Prote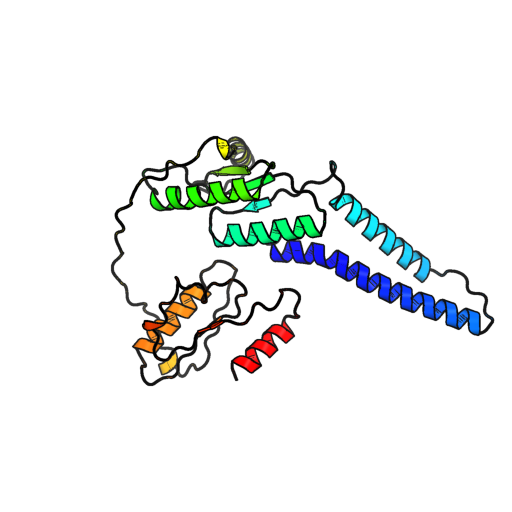in AF-A0A6M0A082-F1 (afdb_monomer_lite)

Radius of gyration: 26.23 Å; chains: 1; bounding box: 63×56×72 Å

Sequence (280 aa):
MAPSGHTLNLFRLMDFLDTLLNSLELFQQKYRYIKESFAVKYTPDEADETLQNLKDELAAGRHLLQESPNTACLVMALPEPMSFQETRRFLDSLENLKIPYGAIFVNQIVIDKDSRGDRYLEQGKLITQFMELAGEKPVYLIPQQKSEPLGITALENLIDQIYPAETQLPSTSETLDIKWPEKFLPSFTDFIEEGRRLLIIGGKGGVGKTTIAAGIGWEMAQRHPDSQIRTVSIDPAHSLGSNSVVPRDKFPGAEVVCMPMLPRSIEPMEQIKGAANYLF

Secondary structure (DSSP, 8-state):
---HHHHHHHHHHHHHHHHHHHHHHHHHHHHHHHHHHTT------HHHHHHHHHHHHHHHHHHHHH-TTT--EEEEE-SSHHHHHHHHHHHHHHHHTTPPEEEEEEEEE---TTT-HHHHHHHHHHHHHHHHHHTTS-EEEEEPPSS---SHHHHHHHHHT-EEGGG-PPP--------PPP-PPP----TTTTT---------TTSSHHHHHHHHHHHHHHH-TTS---EEE--SSSTTTSTTT--GGG-SS--EEEPP---TTS-HHHHHHHHHHHH-

Foldseek 3Di:
DDPLVVVLVVLVVLVVVVVVLVVLVVVVVVVCVVCVVVVNNDDDDPSNVVSVVSVVVSVVVLCCQQDPPNAAAEAEFELDPVRLVSSLVSVVSCVVSNGHHAEYEYEAQAPDCPPCVPSNLSSLVSLVVRCVSCPPHWYKYFHRDPDPQDDDVSVVVRVVRIDTSVVDRDDNDDDDDDDDDDDDDDPDDLCVVVVHPDDDQDDDPPPCSLLVLVVSLLVNCVVCVPDQGEREDLDLPCSPVPCPRDPVVSDPRYDYDYDHNDDPPPDPVVSVVSVVVVVD

Structure (mmCIF, N/CA/C/O backbone):
data_AF-A0A6M0A082-F1
#
_entry.id   AF-A0A6M0A082-F1
#
loop_
_atom_site.group_PDB
_atom_site.id
_atom_site.type_symbol
_atom_site.label_atom_id
_atom_site.label_alt_id
_atom_site.label_comp_id
_atom_site.label_asym_id
_atom_site.label_entity_id
_atom_site.label_seq_id
_atom_site.pdbx_PDB_ins_code
_atom_site.Cartn_x
_atom_site.Cartn_y
_atom_site.Cartn_z
_atom_site.occupancy
_atom_site.B_iso_or_equiv
_atom_site.auth_seq_id
_atom_site.auth_comp_id
_atom_site.auth_asym_id
_atom_site.auth_atom_id
_atom_site.pdbx_PDB_model_num
ATOM 1 N N . MET A 1 1 ? 7.214 -2.481 8.680 1.00 44.91 1 MET A N 1
ATOM 2 C CA . MET A 1 1 ? 5.818 -2.287 8.233 1.00 44.91 1 MET A CA 1
ATOM 3 C C . MET A 1 1 ? 5.497 -3.307 7.160 1.00 44.91 1 MET A C 1
ATOM 5 O O . MET A 1 1 ? 6.348 -3.578 6.321 1.00 44.91 1 MET A O 1
ATOM 9 N N . ALA A 1 2 ? 4.321 -3.922 7.244 1.00 40.53 2 ALA A N 1
ATOM 10 C CA . ALA A 1 2 ? 3.876 -4.914 6.278 1.00 40.53 2 ALA A CA 1
ATOM 11 C C . ALA A 1 2 ? 3.430 -4.224 4.966 1.00 40.53 2 ALA A C 1
ATOM 13 O O . ALA A 1 2 ? 3.140 -3.025 4.989 1.00 40.53 2 ALA A O 1
ATOM 14 N N . PRO A 1 3 ? 3.379 -4.936 3.822 1.00 51.78 3 PRO A N 1
ATOM 15 C CA . PRO A 1 3 ? 2.865 -4.380 2.567 1.00 51.78 3 PRO A CA 1
ATOM 16 C C . PRO A 1 3 ? 1.485 -3.739 2.772 1.00 51.78 3 PRO A C 1
ATOM 18 O O . PRO A 1 3 ? 0.742 -4.185 3.648 1.00 51.78 3 PRO A O 1
ATOM 21 N N . SER A 1 4 ? 1.121 -2.750 1.950 1.00 58.31 4 SER A N 1
ATOM 22 C CA . SER A 1 4 ? -0.180 -2.046 1.971 1.00 58.31 4 SER A CA 1
ATOM 23 C C . SER A 1 4 ? -1.366 -2.967 2.293 1.00 58.31 4 SER A C 1
ATOM 25 O O . SER A 1 4 ? -2.154 -2.668 3.182 1.00 58.31 4 SER A O 1
ATOM 27 N N . GLY A 1 5 ? -1.448 -4.142 1.658 1.00 51.56 5 GLY A N 1
ATOM 28 C CA . GLY A 1 5 ? -2.504 -5.129 1.905 1.00 51.56 5 GLY A CA 1
ATOM 29 C C . GLY A 1 5 ? -2.530 -5.721 3.323 1.00 51.56 5 GLY A C 1
ATOM 30 O O . GLY A 1 5 ? -3.608 -5.920 3.871 1.00 51.56 5 GLY A O 1
ATOM 31 N N . HIS A 1 6 ? -1.377 -5.971 3.948 1.00 52.91 6 HIS A N 1
ATOM 32 C CA . HIS A 1 6 ? -1.321 -6.451 5.337 1.00 52.91 6 HIS A CA 1
ATOM 33 C C . HIS A 1 6 ? -1.600 -5.331 6.345 1.00 52.91 6 HIS A C 1
ATOM 35 O O . HIS A 1 6 ? -2.257 -5.575 7.351 1.00 52.91 6 HIS A O 1
ATOM 41 N N . THR A 1 7 ? -1.147 -4.106 6.073 1.00 56.28 7 THR A N 1
ATOM 42 C CA . THR A 1 7 ? -1.441 -2.944 6.929 1.00 56.28 7 THR A CA 1
ATOM 43 C C . THR A 1 7 ? -2.929 -2.578 6.869 1.00 56.28 7 THR A C 1
ATOM 45 O O . THR A 1 7 ? -3.537 -2.291 7.892 1.00 56.28 7 THR A O 1
ATOM 48 N N . LEU A 1 8 ? -3.567 -2.697 5.700 1.00 56.69 8 LEU A N 1
ATOM 49 C CA . LEU A 1 8 ? -5.021 -2.559 5.570 1.00 56.69 8 LEU A CA 1
ATOM 50 C C . LEU A 1 8 ? -5.790 -3.688 6.255 1.00 56.69 8 LEU A C 1
ATOM 52 O O . LEU A 1 8 ? -6.838 -3.431 6.838 1.00 56.69 8 LEU A O 1
ATOM 56 N N . ASN A 1 9 ? -5.280 -4.921 6.227 1.00 57.75 9 ASN A N 1
ATOM 57 C CA . ASN A 1 9 ? -5.870 -6.010 7.006 1.00 57.75 9 ASN A CA 1
ATOM 58 C C . ASN A 1 9 ? -5.773 -5.751 8.513 1.00 57.75 9 ASN A C 1
ATOM 60 O O . ASN A 1 9 ? -6.710 -6.081 9.229 1.00 57.75 9 ASN A O 1
ATOM 64 N N . LEU A 1 10 ? -4.693 -5.122 8.987 1.00 60.62 10 LEU A N 1
ATOM 65 C CA . LEU A 1 10 ? -4.576 -4.705 10.385 1.00 60.62 10 LEU A CA 1
ATOM 66 C C . LEU A 1 10 ? -5.634 -3.656 10.753 1.00 60.62 10 LEU A C 1
ATOM 68 O O . LEU A 1 10 ? -6.201 -3.722 11.834 1.00 60.62 10 LEU A O 1
ATOM 72 N N . PHE A 1 11 ? -5.954 -2.722 9.857 1.00 65.25 11 PHE A N 1
ATOM 73 C CA . PHE A 1 11 ? -7.028 -1.764 10.129 1.00 65.25 11 PHE A CA 1
ATOM 74 C C . PHE A 1 11 ? -8.422 -2.394 10.034 1.00 65.25 11 PHE A C 1
ATOM 76 O O . PHE A 1 11 ? -9.262 -2.139 10.890 1.00 65.25 11 PHE A O 1
ATOM 83 N N . ARG A 1 12 ? -8.650 -3.294 9.071 1.00 65.38 12 ARG A N 1
ATOM 84 C CA . ARG A 1 12 ? -9.889 -4.090 8.982 1.00 65.38 12 ARG A CA 1
ATOM 85 C C . ARG A 1 12 ? -10.076 -5.041 10.162 1.00 65.38 12 ARG A C 1
ATOM 87 O O . ARG A 1 12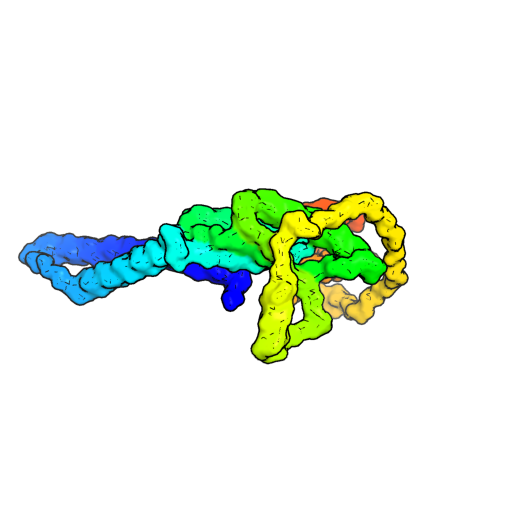 ? -11.205 -5.421 10.457 1.00 65.38 12 ARG A O 1
ATOM 94 N N . LEU A 1 13 ? -8.991 -5.425 10.837 1.00 66.44 13 LEU A N 1
ATOM 95 C CA . LEU A 1 13 ? -9.062 -6.197 12.071 1.00 66.44 13 LEU A CA 1
ATOM 96 C C . LEU A 1 13 ? -9.834 -5.427 13.143 1.00 66.44 13 LEU A C 1
ATOM 98 O O . LEU A 1 13 ? -10.591 -6.054 13.867 1.00 66.44 13 LEU A O 1
ATOM 102 N N . MET A 1 14 ? -9.713 -4.097 13.217 1.00 70.56 14 MET A N 1
ATOM 103 C CA . MET A 1 14 ? -10.496 -3.315 14.180 1.00 70.56 14 MET A CA 1
ATOM 104 C C . MET A 1 14 ? -11.998 -3.412 13.898 1.00 70.56 14 MET A C 1
ATOM 106 O O . MET A 1 14 ? -12.759 -3.692 14.816 1.00 70.56 14 MET A O 1
ATOM 110 N N . ASP A 1 15 ? -12.425 -3.305 12.636 1.00 72.94 15 ASP A N 1
ATOM 111 C CA . ASP A 1 15 ? -13.844 -3.460 12.276 1.00 72.94 15 ASP A CA 1
ATOM 112 C C . ASP A 1 15 ? -14.353 -4.899 12.523 1.00 72.94 15 ASP A C 1
ATOM 114 O O . ASP A 1 15 ? -15.500 -5.126 12.927 1.00 72.94 15 ASP A O 1
ATOM 118 N N . PHE A 1 16 ? -13.495 -5.901 12.307 1.00 74.00 16 PHE A N 1
ATOM 119 C CA . PHE A 1 16 ? -13.801 -7.291 12.650 1.00 74.00 16 PHE A CA 1
ATOM 120 C C . PHE A 1 16 ? -13.946 -7.487 14.164 1.00 74.00 16 PHE A C 1
ATOM 122 O O . PHE A 1 16 ? -14.891 -8.143 14.606 1.00 74.00 16 PHE A O 1
ATOM 129 N N . LEU A 1 17 ? -13.044 -6.902 14.957 1.00 75.19 17 LEU A N 1
ATOM 130 C CA . LEU A 1 17 ? -13.100 -6.953 16.414 1.00 75.19 17 LEU A CA 1
ATOM 131 C C . LEU A 1 17 ? -14.344 -6.229 16.945 1.00 75.19 17 LEU A C 1
ATOM 133 O O . LEU A 1 17 ? -15.015 -6.785 17.808 1.00 75.19 17 LEU A O 1
ATOM 137 N N . ASP A 1 18 ? -14.730 -5.087 16.367 1.00 80.75 18 ASP A N 1
ATOM 138 C CA . ASP A 1 18 ? -15.999 -4.410 16.675 1.00 80.75 18 ASP A CA 1
ATOM 139 C C . ASP A 1 18 ? -17.197 -5.342 16.430 1.00 80.75 18 ASP A C 1
ATOM 141 O O . ASP A 1 18 ? -18.097 -5.472 17.265 1.00 80.75 18 ASP A O 1
ATOM 145 N N . THR A 1 19 ? -17.204 -6.045 15.295 1.00 83.62 19 THR A N 1
ATOM 146 C CA . THR A 1 19 ? -18.276 -6.992 14.951 1.00 83.62 19 THR A CA 1
ATOM 147 C C . THR A 1 19 ? -18.330 -8.165 15.934 1.00 83.62 19 THR A C 1
ATOM 149 O O . THR A 1 19 ? -19.409 -8.531 16.409 1.00 83.62 19 THR A O 1
ATOM 152 N N . LEU A 1 20 ? -17.173 -8.740 16.279 1.00 79.81 20 LEU A N 1
ATOM 153 C CA . LEU A 1 20 ? -17.078 -9.815 17.265 1.00 79.81 20 LEU A CA 1
ATOM 154 C C . LEU A 1 20 ? -17.531 -9.362 18.655 1.00 79.81 20 LEU A C 1
ATOM 156 O O . LEU A 1 20 ? -18.327 -10.062 19.280 1.00 79.81 20 LEU A O 1
ATOM 160 N N . LEU A 1 21 ? -17.081 -8.198 19.128 1.00 85.25 21 LEU A N 1
ATOM 161 C CA . LEU A 1 21 ? -17.470 -7.667 20.435 1.00 85.25 21 LEU A CA 1
ATOM 162 C C . LEU A 1 21 ? -18.966 -7.374 20.504 1.00 85.25 21 LEU A C 1
ATOM 164 O O . LEU A 1 21 ? -19.594 -7.668 21.517 1.00 85.25 21 LEU A O 1
ATOM 168 N N . ASN A 1 22 ? -19.569 -6.868 19.427 1.00 86.19 22 ASN A N 1
ATOM 169 C CA . ASN A 1 22 ? -21.019 -6.690 19.355 1.00 86.19 22 ASN A CA 1
ATOM 170 C C . ASN A 1 22 ? -21.768 -8.028 19.421 1.00 86.19 22 ASN A C 1
ATOM 172 O O . ASN A 1 22 ? -22.810 -8.123 20.073 1.00 86.19 22 ASN A O 1
ATOM 176 N N . SER A 1 23 ? -21.232 -9.082 18.799 1.00 88.94 23 SER A N 1
ATOM 177 C CA . SER A 1 23 ? -21.802 -10.425 18.925 1.00 88.94 23 SER A CA 1
ATOM 178 C C . SER A 1 23 ? -21.680 -10.969 20.350 1.00 88.94 23 SER A C 1
ATOM 180 O O . SER A 1 23 ? -22.643 -11.545 20.854 1.00 88.94 23 SER A O 1
ATOM 182 N N . LEU A 1 24 ? -20.523 -10.809 21.002 1.00 87.12 24 LEU A N 1
ATOM 183 C CA . LEU A 1 24 ? -20.308 -11.250 22.385 1.00 87.12 24 LEU A CA 1
ATOM 184 C C . LEU A 1 24 ? -21.198 -10.479 23.366 1.00 87.12 24 LEU A C 1
ATOM 186 O O . LEU A 1 24 ? -21.817 -11.091 24.232 1.00 87.12 24 LEU A O 1
ATOM 190 N N . GLU A 1 25 ? -21.355 -9.169 23.170 1.00 88.81 25 GLU A N 1
ATOM 191 C CA . GLU A 1 25 ? -22.299 -8.342 23.925 1.00 88.81 25 GLU A CA 1
ATOM 192 C C . GLU A 1 25 ? -23.732 -8.861 23.768 1.00 88.81 25 GLU A C 1
ATOM 194 O O . GLU A 1 25 ? -24.448 -8.995 24.756 1.00 88.81 25 GLU A O 1
ATOM 199 N N . LEU A 1 26 ? -24.159 -9.209 22.549 1.00 89.75 26 LEU A N 1
ATOM 200 C CA . LEU A 1 26 ? -25.495 -9.760 22.313 1.00 89.75 26 LEU A CA 1
ATOM 201 C C . LEU A 1 26 ? -25.697 -11.106 23.027 1.00 89.75 26 LEU A C 1
ATOM 203 O O . LEU A 1 26 ? -26.777 -11.365 23.566 1.00 89.75 26 LEU A O 1
ATOM 207 N N . PHE A 1 27 ? -24.682 -11.975 23.038 1.00 89.81 27 PHE A N 1
ATOM 208 C CA . PHE A 1 27 ? -24.732 -13.220 23.808 1.00 89.81 27 PHE A CA 1
ATOM 209 C C . PHE A 1 27 ? -24.854 -12.946 25.305 1.00 89.81 27 PHE A C 1
ATOM 211 O O . PHE A 1 27 ? -25.710 -13.544 25.963 1.00 89.81 27 PHE A O 1
ATOM 218 N N . GLN A 1 28 ? -24.072 -11.999 25.818 1.00 87.81 28 GLN A N 1
ATOM 219 C CA . GLN A 1 28 ? -24.110 -11.625 27.222 1.00 87.81 28 GLN A CA 1
ATOM 220 C C . GLN A 1 28 ? -25.460 -10.997 27.597 1.00 87.81 28 GLN A C 1
ATOM 222 O O . GLN A 1 28 ? -26.068 -11.396 28.584 1.00 87.81 28 GLN A O 1
ATOM 227 N N . GLN A 1 29 ? -26.030 -10.130 26.757 1.00 88.38 29 GLN A N 1
ATOM 228 C CA . GLN A 1 29 ? -27.381 -9.583 26.938 1.00 88.38 29 GLN A CA 1
ATOM 229 C C . GLN A 1 29 ? -28.463 -10.672 26.996 1.00 88.38 29 GLN A C 1
ATOM 231 O O . GLN A 1 29 ? -29.351 -10.616 27.849 1.00 88.38 29 GLN A O 1
ATOM 236 N N . LYS A 1 30 ? -28.393 -11.695 26.133 1.00 90.00 30 LYS A N 1
ATOM 237 C CA . LYS A 1 30 ? -29.322 -12.839 26.191 1.00 90.00 30 LYS A CA 1
ATOM 238 C C . LYS A 1 30 ? -29.179 -13.617 27.496 1.00 90.00 30 LYS A C 1
ATOM 240 O O . LYS A 1 30 ? -30.184 -14.022 28.074 1.00 90.00 30 LYS A O 1
ATOM 245 N N . TYR A 1 31 ? -27.952 -13.809 27.971 1.00 87.19 31 TYR A N 1
ATOM 246 C CA . TYR A 1 31 ? -27.694 -14.464 29.248 1.00 87.19 31 TYR A CA 1
ATOM 247 C C . TYR A 1 31 ? -28.255 -13.666 30.436 1.00 87.19 31 TYR A C 1
ATOM 249 O O . TYR A 1 31 ? -28.929 -14.251 31.289 1.00 87.19 31 TYR A O 1
ATOM 257 N N . ARG A 1 32 ? -28.074 -12.335 30.438 1.00 87.19 32 ARG A N 1
ATOM 258 C CA . ARG A 1 32 ? -28.696 -11.411 31.407 1.00 87.19 32 ARG A CA 1
ATOM 259 C C . ARG A 1 32 ? -30.216 -11.610 31.448 1.00 87.19 32 ARG A C 1
ATOM 261 O O . ARG A 1 32 ? -30.770 -11.912 32.503 1.00 87.19 32 ARG A O 1
ATOM 268 N N . TYR A 1 33 ? -30.867 -11.559 30.283 1.00 87.31 33 TYR A N 1
ATOM 269 C CA . TYR A 1 33 ? -32.318 -11.731 30.151 1.00 87.31 33 TYR A CA 1
ATOM 270 C C . TYR A 1 33 ? -32.821 -13.097 30.644 1.00 87.31 33 TYR A C 1
ATOM 272 O O . TYR A 1 33 ? -33.853 -13.178 31.313 1.00 87.31 33 TYR A O 1
ATOM 280 N N . ILE A 1 34 ? -32.097 -14.182 30.338 1.00 88.25 34 ILE A N 1
ATOM 281 C CA . ILE A 1 34 ? -32.438 -15.528 30.819 1.00 88.25 34 ILE A CA 1
ATOM 282 C C . ILE A 1 34 ? -32.409 -15.554 32.349 1.00 88.25 34 ILE A C 1
ATOM 284 O O . ILE A 1 34 ? -33.385 -15.982 32.962 1.00 88.25 34 ILE A O 1
ATOM 288 N N . LYS A 1 35 ? -31.337 -15.059 32.980 1.00 85.81 35 LYS A N 1
ATOM 289 C CA . LYS A 1 35 ? -31.236 -15.034 34.447 1.00 85.81 35 LYS A CA 1
ATOM 290 C C . LYS A 1 35 ? -32.374 -14.247 35.098 1.00 85.81 35 LYS A C 1
ATOM 292 O O . LYS A 1 35 ? -33.002 -14.755 36.026 1.00 85.81 35 LYS A O 1
ATOM 297 N N . GLU A 1 36 ? -32.687 -13.069 34.566 1.00 84.94 36 GLU A N 1
ATOM 298 C CA . GLU A 1 36 ? -33.781 -12.233 35.071 1.00 84.94 36 GLU A CA 1
ATOM 299 C C . GLU A 1 36 ? -35.155 -12.901 34.907 1.00 84.94 36 GLU A C 1
ATOM 301 O O . GLU A 1 36 ? -35.983 -12.844 35.817 1.00 84.94 36 GLU A O 1
ATOM 306 N N . SER A 1 37 ? -35.381 -13.600 33.790 1.00 86.12 37 SER A N 1
ATOM 307 C CA . SER A 1 37 ? -36.634 -14.320 33.511 1.00 86.12 37 SER A CA 1
ATOM 308 C C . SER A 1 37 ? -36.875 -15.496 34.463 1.00 86.12 37 SER A C 1
ATOM 310 O O . SER A 1 37 ? -38.021 -15.834 34.750 1.00 86.12 37 SER A O 1
ATOM 312 N N . PHE A 1 38 ? -35.810 -16.095 35.002 1.00 85.69 38 PHE A N 1
ATOM 313 C CA . PHE A 1 38 ? -35.888 -17.127 36.041 1.00 85.69 38 PHE A CA 1
ATOM 314 C C . PHE A 1 38 ? -35.930 -16.544 37.469 1.00 85.69 38 PHE A C 1
ATOM 316 O O . PHE A 1 38 ? -35.613 -17.240 38.432 1.00 85.69 38 PHE A O 1
ATOM 323 N N . ALA A 1 39 ? -36.339 -15.275 37.611 1.00 72.12 39 ALA A N 1
ATOM 324 C CA . ALA A 1 39 ? -36.456 -14.533 38.872 1.00 72.12 39 ALA A CA 1
ATOM 325 C C . ALA A 1 39 ? -35.147 -14.429 39.680 1.00 72.12 39 ALA A C 1
ATOM 327 O O . ALA A 1 39 ? -35.164 -14.098 40.869 1.00 72.12 39 ALA A O 1
ATOM 328 N N . VAL A 1 40 ? -33.999 -14.663 39.038 1.00 77.19 40 VAL A N 1
ATOM 329 C CA . VAL A 1 40 ? -32.684 -14.393 39.617 1.00 77.19 40 VAL A CA 1
ATOM 330 C C . VAL A 1 40 ? -32.309 -12.972 39.228 1.00 77.19 40 VAL A C 1
ATOM 332 O O . VAL A 1 40 ? -32.082 -12.680 38.056 1.00 77.19 40 VAL A O 1
ATOM 335 N N . LYS A 1 41 ? -32.244 -12.067 40.212 1.00 77.19 41 LYS A N 1
ATOM 336 C CA . LYS A 1 41 ? -31.765 -10.703 39.973 1.00 77.19 41 LYS A CA 1
ATOM 337 C C . LYS A 1 41 ? -30.350 -10.776 39.404 1.00 77.19 41 LYS A C 1
ATOM 339 O O . LYS A 1 41 ? -29.448 -11.289 40.066 1.00 77.19 41 LYS A O 1
ATOM 344 N N . TYR A 1 42 ? -30.174 -10.283 38.182 1.00 82.25 42 TYR A N 1
ATOM 345 C CA . TYR A 1 42 ? -28.866 -10.244 37.553 1.00 82.25 42 TYR A CA 1
ATOM 346 C C . TYR A 1 42 ? -27.989 -9.173 38.207 1.00 82.25 42 TYR A C 1
ATOM 348 O O . TYR A 1 42 ? -28.440 -8.061 38.491 1.00 82.25 42 TYR A O 1
ATOM 356 N N . THR A 1 43 ? -26.727 -9.514 38.435 1.00 82.81 43 THR A N 1
ATOM 357 C CA . THR A 1 43 ? -25.668 -8.588 38.837 1.00 82.81 43 THR A CA 1
ATOM 358 C C . THR A 1 43 ? -24.535 -8.721 37.830 1.00 82.81 43 THR A C 1
ATOM 360 O O . THR A 1 43 ? -24.202 -9.868 37.516 1.00 82.81 43 THR A O 1
ATOM 363 N N . PRO A 1 44 ? -23.953 -7.607 37.346 1.00 84.88 44 PRO A N 1
ATOM 364 C CA . PRO A 1 44 ? -22.828 -7.661 36.424 1.00 84.88 44 PRO A CA 1
ATOM 365 C C . PRO A 1 44 ? -21.716 -8.573 36.937 1.00 84.88 44 PRO A C 1
ATOM 367 O O . PRO A 1 44 ? -21.402 -8.546 38.130 1.00 84.88 44 PRO A O 1
ATOM 370 N N . ASP A 1 45 ? -21.173 -9.395 36.048 1.00 87.62 45 ASP A N 1
ATOM 371 C CA . ASP A 1 45 ? -20.103 -10.341 36.347 1.00 87.62 45 ASP A CA 1
ATOM 372 C C . ASP A 1 45 ? -18.786 -9.956 35.651 1.00 87.62 45 ASP A C 1
ATOM 374 O O . ASP A 1 45 ? -18.697 -8.964 34.926 1.00 87.62 45 ASP A O 1
ATOM 378 N N . GLU A 1 46 ? -17.736 -10.739 35.897 1.00 89.31 46 GLU A N 1
ATOM 379 C CA . GLU A 1 46 ? -16.396 -10.518 35.333 1.00 89.31 46 GLU A CA 1
ATOM 380 C C . GLU A 1 46 ? -16.399 -10.499 33.793 1.00 89.31 46 GLU A C 1
ATOM 382 O O . GLU A 1 46 ? -15.589 -9.808 33.171 1.00 89.31 46 GLU A O 1
ATOM 387 N N . ALA A 1 47 ? -17.330 -11.221 33.156 1.00 87.19 47 ALA A N 1
ATOM 388 C CA . ALA A 1 47 ? -17.449 -11.232 31.704 1.00 87.19 47 ALA A CA 1
ATOM 389 C C . ALA A 1 47 ? -18.008 -9.901 31.178 1.00 87.19 47 ALA A C 1
ATOM 391 O O . ALA A 1 47 ? -17.545 -9.424 30.141 1.00 87.19 47 ALA A O 1
ATOM 392 N N . ASP A 1 48 ? -18.948 -9.275 31.897 1.00 89.00 48 ASP A N 1
ATOM 393 C CA . ASP A 1 48 ? -19.430 -7.927 31.570 1.00 89.00 48 ASP A CA 1
ATOM 394 C C . ASP A 1 48 ? -18.308 -6.885 31.679 1.00 89.00 48 ASP A C 1
ATOM 396 O O . ASP A 1 48 ? -18.150 -6.057 30.782 1.00 89.00 48 ASP A O 1
ATOM 400 N N . GLU A 1 49 ? -17.511 -6.945 32.749 1.00 91.81 49 GLU A N 1
ATOM 401 C CA . GLU A 1 49 ? -16.386 -6.026 32.966 1.00 91.81 49 GLU A CA 1
ATOM 402 C C . GLU A 1 49 ? -15.303 -6.201 31.892 1.00 91.81 49 GLU A C 1
ATOM 404 O O . GLU A 1 49 ? -14.841 -5.228 31.297 1.00 91.81 49 GLU A O 1
ATOM 409 N N . THR A 1 50 ? -14.954 -7.448 31.568 1.00 89.31 50 THR A N 1
ATOM 410 C CA . THR A 1 50 ? -13.973 -7.763 30.519 1.00 89.31 50 THR A CA 1
ATOM 411 C C . THR A 1 50 ? -14.436 -7.271 29.147 1.00 89.31 50 THR A C 1
ATOM 413 O O . THR A 1 50 ? -13.650 -6.681 28.406 1.00 89.31 50 THR A O 1
ATOM 416 N N . LEU A 1 51 ? -15.712 -7.483 28.798 1.00 90.69 51 LEU A N 1
ATOM 417 C CA . LEU A 1 51 ? -16.272 -6.997 27.534 1.00 90.69 51 LEU A CA 1
ATOM 418 C C . LEU A 1 51 ? -16.251 -5.471 27.453 1.00 90.69 51 LEU A C 1
ATOM 420 O O . LEU A 1 51 ? -15.919 -4.932 26.396 1.00 90.69 51 LEU A O 1
ATOM 424 N N . GLN A 1 52 ? -16.571 -4.784 28.551 1.00 90.56 52 GLN A N 1
ATOM 425 C CA . GLN A 1 52 ? -16.530 -3.328 28.605 1.00 90.56 52 GLN A CA 1
ATOM 426 C C . GLN A 1 52 ? -15.097 -2.803 28.434 1.00 90.56 52 GLN A C 1
ATOM 428 O O . GLN A 1 52 ? -14.865 -1.956 27.575 1.00 90.56 52 GLN A O 1
ATOM 433 N N . ASN A 1 53 ? -14.125 -3.376 29.149 1.00 92.00 53 ASN A N 1
ATOM 434 C CA . ASN A 1 53 ? -12.716 -2.989 29.034 1.00 92.00 53 ASN A CA 1
ATOM 435 C C . ASN A 1 53 ? -12.183 -3.163 27.603 1.00 92.00 53 ASN A C 1
ATOM 437 O O . ASN A 1 53 ? -11.558 -2.253 27.064 1.00 92.00 53 ASN A O 1
ATOM 441 N N . LEU A 1 54 ? -12.476 -4.292 26.945 1.00 89.25 54 LEU A N 1
ATOM 442 C CA . LEU A 1 54 ? -12.049 -4.531 25.559 1.00 89.25 54 LEU A CA 1
ATOM 443 C C . LEU A 1 54 ? -12.664 -3.529 24.573 1.00 89.25 54 LEU A C 1
ATOM 445 O O . LEU A 1 54 ? -12.000 -3.104 23.626 1.00 89.25 54 LEU A O 1
ATOM 449 N N . LYS A 1 55 ? -13.927 -3.142 24.784 1.00 88.44 55 LYS A N 1
ATOM 450 C CA . LYS A 1 55 ? -14.582 -2.105 23.976 1.00 88.44 55 LYS A CA 1
ATOM 451 C C . LYS A 1 55 ? -13.920 -0.750 24.163 1.00 88.44 55 LYS A C 1
ATOM 453 O O . LYS A 1 55 ? -13.661 -0.065 23.174 1.00 88.44 55 LYS A O 1
ATOM 458 N N . ASP A 1 56 ? -13.635 -0.388 25.407 1.00 91.12 56 ASP A N 1
ATOM 459 C CA . ASP A 1 56 ? -13.014 0.889 25.739 1.00 91.12 56 ASP A CA 1
ATOM 460 C C . ASP A 1 56 ? -11.584 0.969 25.178 1.00 91.12 56 ASP A C 1
ATOM 462 O O . ASP A 1 56 ? -11.214 1.983 24.584 1.00 91.12 56 ASP A O 1
ATOM 466 N N . GLU A 1 57 ? -10.807 -0.118 25.252 1.00 88.44 57 GLU A N 1
ATOM 467 C CA . GLU A 1 57 ? -9.468 -0.204 24.654 1.00 88.44 57 GLU A CA 1
ATOM 468 C C . GLU A 1 57 ? -9.490 -0.076 23.125 1.00 88.44 57 GLU A C 1
ATOM 470 O O . GLU A 1 57 ? -8.698 0.684 22.558 1.00 88.44 57 GLU A O 1
ATOM 475 N N . LEU A 1 58 ? -10.401 -0.776 22.438 1.00 86.62 58 LEU A N 1
ATOM 476 C CA . LEU A 1 58 ? -10.529 -0.653 20.983 1.00 86.62 58 LEU A CA 1
ATOM 477 C C . LEU A 1 58 ? -10.974 0.747 20.563 1.00 86.62 58 LEU A C 1
ATOM 479 O O . LEU A 1 58 ? -10.423 1.301 19.608 1.00 86.62 58 LEU A O 1
ATOM 483 N N . ALA A 1 59 ? -11.928 1.338 21.282 1.00 86.44 59 ALA A N 1
ATOM 484 C CA . ALA A 1 59 ? -12.380 2.699 21.028 1.00 86.44 59 ALA A CA 1
ATOM 485 C C . ALA A 1 59 ? -11.240 3.710 21.224 1.00 86.44 59 ALA A C 1
ATOM 487 O O . ALA A 1 59 ? -11.025 4.564 20.362 1.00 86.44 59 ALA A O 1
ATOM 488 N N . ALA A 1 60 ? -10.464 3.576 22.304 1.00 87.19 60 ALA A N 1
ATOM 489 C CA . ALA A 1 60 ? -9.307 4.422 22.577 1.00 87.19 60 ALA A CA 1
ATOM 490 C C . ALA A 1 60 ? -8.217 4.274 21.502 1.00 87.19 60 ALA A C 1
ATOM 492 O O . ALA A 1 60 ? -7.698 5.274 21.005 1.00 87.19 60 ALA A O 1
ATOM 493 N N . GLY A 1 61 ? -7.904 3.042 21.087 1.00 84.19 61 GLY A N 1
ATOM 494 C CA . GLY A 1 61 ? -6.937 2.779 20.020 1.00 84.19 61 GLY A CA 1
ATOM 495 C C . GLY A 1 61 ? -7.369 3.368 18.674 1.00 84.19 61 GLY A C 1
ATOM 496 O O . GLY A 1 61 ? -6.568 4.001 17.983 1.00 84.19 61 GLY A O 1
ATOM 497 N N . ARG A 1 62 ? -8.653 3.227 18.321 1.00 83.38 62 ARG A N 1
ATOM 498 C CA . ARG A 1 62 ? -9.229 3.822 17.107 1.00 83.38 62 ARG A CA 1
ATOM 499 C C . ARG A 1 62 ? -9.162 5.345 17.146 1.00 83.38 62 ARG A C 1
ATOM 501 O O . ARG A 1 62 ? -8.756 5.956 16.161 1.00 83.38 62 ARG A O 1
ATOM 508 N N . HIS A 1 63 ? -9.520 5.940 18.281 1.00 86.56 63 HIS A N 1
ATOM 509 C CA . HIS A 1 63 ? -9.453 7.382 18.486 1.00 86.56 63 HIS A CA 1
ATOM 510 C C . HIS A 1 63 ? -8.027 7.896 18.287 1.00 86.56 63 HIS A C 1
ATOM 512 O O . HIS A 1 63 ? -7.813 8.787 17.473 1.00 86.56 63 HIS A O 1
ATOM 518 N N . LEU A 1 64 ? -7.038 7.253 18.914 1.00 86.38 64 LEU A N 1
ATOM 519 C CA . LEU A 1 64 ? -5.630 7.619 18.772 1.00 86.38 64 LEU A CA 1
ATOM 520 C C . LEU A 1 64 ? -5.163 7.591 17.308 1.00 86.38 64 LEU A C 1
ATOM 522 O O . LEU A 1 64 ? -4.424 8.477 16.888 1.00 86.38 64 LEU A O 1
ATOM 526 N N . LEU A 1 65 ? -5.614 6.619 16.509 1.00 83.88 65 LEU A N 1
ATOM 527 C CA . LEU A 1 65 ? -5.282 6.540 15.081 1.00 83.88 65 LEU A CA 1
ATOM 528 C C . LEU A 1 65 ? -5.977 7.608 14.219 1.00 83.88 65 LEU A C 1
ATOM 530 O O . LEU A 1 65 ? -5.466 7.945 13.152 1.00 83.88 65 LEU A O 1
ATOM 534 N N . GLN A 1 66 ? -7.133 8.112 14.650 1.00 87.19 66 GLN A N 1
ATOM 535 C CA . GLN A 1 66 ? -7.955 9.083 13.916 1.00 87.19 66 GLN A CA 1
ATOM 536 C C . GLN A 1 66 ? -7.719 10.537 14.367 1.00 87.19 66 GLN A C 1
ATOM 538 O O . GLN A 1 66 ? -8.052 11.477 13.644 1.00 87.19 66 GLN A O 1
ATOM 543 N N . GLU A 1 67 ? -7.132 10.743 15.546 1.00 85.06 67 GLU A N 1
ATOM 544 C CA . GLU A 1 67 ? -6.870 12.064 16.111 1.00 85.06 67 GLU A CA 1
ATOM 545 C C . GLU A 1 67 ? -5.714 12.797 15.414 1.00 85.06 67 GLU A C 1
ATOM 547 O O . GLU A 1 67 ? -4.530 12.537 15.642 1.00 85.06 67 GLU A O 1
ATOM 552 N N . SER A 1 68 ? -6.060 13.820 14.632 1.00 74.62 68 SER A N 1
ATOM 553 C CA . SER A 1 68 ? -5.139 14.906 14.279 1.00 74.62 68 SER A CA 1
ATOM 554 C C . SER A 1 68 ? -5.097 15.919 15.437 1.00 74.62 68 SER A C 1
ATOM 556 O O . SER A 1 68 ? -6.169 16.343 15.871 1.00 74.62 68 SER A O 1
ATOM 558 N N . PRO A 1 69 ? -3.925 16.360 15.945 1.00 76.38 69 PRO A N 1
ATOM 559 C CA . PRO A 1 69 ? -2.593 16.299 15.328 1.00 76.38 69 PRO A CA 1
ATOM 560 C C . PRO A 1 69 ? -1.691 15.144 15.804 1.00 76.38 69 PRO A C 1
ATOM 562 O O . PRO A 1 69 ? -0.535 15.076 15.392 1.00 76.38 69 PRO A O 1
ATOM 565 N N . ASN A 1 70 ? -2.176 14.270 16.687 1.00 78.94 70 ASN A N 1
ATOM 566 C CA . ASN A 1 70 ? -1.339 13.279 17.375 1.00 78.94 70 ASN A CA 1
ATOM 567 C C . ASN A 1 70 ? -0.868 12.141 16.459 1.00 78.94 70 ASN A C 1
ATOM 569 O O . ASN A 1 70 ? 0.180 11.546 16.712 1.00 78.94 70 ASN A O 1
ATOM 573 N N . THR A 1 71 ? -1.612 11.870 15.385 1.00 84.50 71 THR A N 1
ATOM 574 C CA . THR A 1 71 ? -1.302 10.814 14.420 1.00 84.50 71 THR A CA 1
ATOM 575 C C . THR A 1 71 ? -1.237 11.361 13.000 1.00 84.50 71 THR A C 1
ATOM 577 O O . THR A 1 71 ? -2.063 12.168 12.580 1.00 84.50 71 THR A O 1
ATOM 580 N N . ALA A 1 72 ? -0.260 10.880 12.231 1.00 86.50 72 ALA A N 1
ATOM 581 C CA . ALA A 1 72 ? -0.213 11.047 10.786 1.00 86.50 72 ALA A CA 1
ATOM 582 C C . ALA A 1 72 ? 0.404 9.804 10.134 1.00 86.50 72 ALA A C 1
ATOM 584 O O . ALA A 1 72 ? 1.488 9.356 10.510 1.00 86.50 72 ALA A O 1
ATOM 585 N N . CYS A 1 73 ? -0.268 9.252 9.127 1.00 88.50 73 CYS A N 1
ATOM 586 C CA . CYS A 1 73 ? 0.278 8.184 8.300 1.00 88.50 73 CYS A CA 1
ATOM 587 C C . CYS A 1 73 ? 1.207 8.774 7.225 1.00 88.50 73 CYS A C 1
ATOM 589 O O . CYS A 1 73 ? 0.788 9.623 6.438 1.00 88.50 73 CYS A O 1
ATOM 591 N N . LEU A 1 74 ? 2.467 8.336 7.180 1.00 91.44 74 LEU A N 1
ATOM 592 C CA . LEU A 1 74 ? 3.395 8.673 6.095 1.00 91.44 74 LEU A CA 1
ATOM 593 C C . LEU A 1 74 ? 3.381 7.545 5.066 1.00 91.44 74 LEU A C 1
ATOM 595 O O . LEU A 1 74 ? 3.636 6.386 5.401 1.00 91.44 74 LEU A O 1
ATOM 599 N N . VAL A 1 75 ? 3.063 7.873 3.817 1.00 92.00 75 VAL A N 1
ATOM 600 C CA . VAL A 1 75 ? 2.827 6.868 2.778 1.00 92.00 75 VAL A CA 1
ATOM 601 C C . VAL A 1 75 ? 4.058 6.734 1.895 1.00 92.00 75 VAL A C 1
ATOM 603 O O . VAL A 1 75 ? 4.414 7.666 1.187 1.00 92.00 75 VAL A O 1
ATOM 606 N N . MET A 1 76 ? 4.698 5.566 1.912 1.00 93.31 76 MET A N 1
ATOM 607 C CA . MET A 1 76 ? 5.845 5.263 1.049 1.00 93.31 76 MET A CA 1
ATOM 608 C C . MET A 1 76 ? 5.380 4.618 -0.262 1.00 93.31 76 MET A C 1
ATOM 610 O O . MET A 1 76 ? 4.575 3.685 -0.245 1.00 93.31 76 MET A O 1
ATOM 614 N N . ALA A 1 77 ? 5.931 5.064 -1.386 1.00 92.38 77 ALA A N 1
ATOM 615 C CA . ALA A 1 77 ? 5.649 4.552 -2.721 1.00 92.38 77 ALA A CA 1
ATOM 616 C C . ALA A 1 77 ? 6.933 4.426 -3.555 1.00 92.38 77 ALA A C 1
ATOM 618 O O . ALA A 1 77 ? 7.965 5.020 -3.242 1.00 92.38 77 ALA A O 1
ATOM 619 N N . LEU A 1 78 ? 6.858 3.657 -4.639 1.00 91.62 78 LEU A N 1
ATOM 620 C CA . LEU A 1 78 ? 7.836 3.663 -5.724 1.00 91.62 78 LEU A CA 1
ATOM 621 C C . LEU A 1 78 ? 7.233 4.383 -6.942 1.00 91.62 78 LEU A C 1
ATOM 623 O O . LEU A 1 78 ? 6.012 4.354 -7.124 1.00 91.62 78 LEU A O 1
ATOM 627 N N . PRO A 1 79 ? 8.052 4.998 -7.808 1.00 89.38 79 PRO A N 1
ATOM 628 C CA . PRO A 1 79 ? 7.602 5.652 -9.030 1.00 89.38 79 PRO A CA 1
ATOM 629 C C . PRO A 1 79 ? 7.344 4.602 -10.120 1.00 89.38 79 PRO A C 1
ATOM 631 O O . PRO A 1 79 ? 7.998 4.576 -11.160 1.00 89.38 79 PRO A O 1
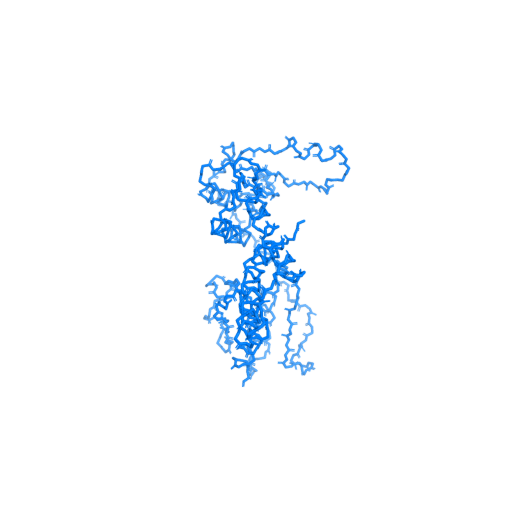ATOM 634 N N . GLU A 1 80 ? 6.404 3.698 -9.854 1.00 85.94 80 GLU A N 1
ATOM 635 C CA . GLU A 1 80 ? 5.980 2.626 -10.754 1.00 85.94 80 GLU A CA 1
ATOM 636 C C . GLU A 1 80 ? 4.446 2.604 -10.858 1.00 85.94 80 GLU A C 1
ATOM 638 O O . GLU A 1 80 ? 3.769 2.837 -9.850 1.00 85.94 80 GLU A O 1
ATOM 643 N N . PRO A 1 81 ? 3.855 2.259 -12.021 1.00 81.94 81 PRO A N 1
ATOM 644 C CA . PRO A 1 81 ? 2.401 2.320 -12.210 1.00 81.94 81 PRO A CA 1
ATOM 645 C C . PRO A 1 81 ? 1.605 1.464 -11.213 1.00 81.94 81 PRO A C 1
ATOM 647 O O . PRO A 1 81 ? 0.557 1.876 -10.717 1.00 81.94 81 PRO A O 1
ATOM 650 N N . MET A 1 82 ? 2.115 0.274 -10.887 1.00 77.19 82 MET A N 1
ATOM 651 C CA . MET A 1 82 ? 1.484 -0.626 -9.916 1.00 77.19 82 MET A CA 1
ATOM 652 C C . MET A 1 82 ? 1.558 -0.071 -8.494 1.00 77.19 82 MET A C 1
ATOM 654 O O . MET A 1 82 ? 0.573 -0.143 -7.759 1.00 77.19 82 MET A O 1
ATOM 658 N N . SER A 1 83 ? 2.701 0.515 -8.119 1.00 84.12 83 SER A N 1
ATOM 659 C CA . SER A 1 83 ? 2.840 1.182 -6.824 1.00 84.12 83 SER A CA 1
ATOM 660 C C . SER A 1 83 ? 1.873 2.356 -6.723 1.00 84.12 83 SER A C 1
ATOM 662 O O . SER A 1 83 ? 1.214 2.489 -5.701 1.00 84.12 83 SER A O 1
ATOM 664 N N . PHE A 1 84 ? 1.720 3.156 -7.781 1.00 87.12 84 PHE A N 1
ATOM 665 C CA . PHE A 1 84 ? 0.772 4.270 -7.811 1.00 87.12 84 PHE A CA 1
ATOM 666 C C . PHE A 1 84 ? -0.677 3.820 -7.571 1.00 87.12 84 PHE A C 1
ATOM 668 O O . PHE A 1 84 ? -1.374 4.379 -6.723 1.00 87.12 84 PHE A O 1
ATOM 675 N N . GLN A 1 85 ? -1.133 2.773 -8.268 1.00 82.31 85 GLN A N 1
ATOM 676 C CA . GLN A 1 85 ? -2.491 2.248 -8.083 1.00 82.31 85 GLN A CA 1
ATOM 677 C C . GLN A 1 85 ? -2.725 1.699 -6.671 1.00 82.31 85 GLN A C 1
ATOM 679 O O . GLN A 1 85 ? -3.802 1.889 -6.104 1.00 82.31 85 GLN A O 1
ATOM 684 N N . GLU A 1 86 ? -1.737 1.013 -6.097 1.00 80.12 86 GLU A N 1
ATOM 685 C CA . GLU A 1 86 ? -1.840 0.494 -4.735 1.00 80.12 86 GLU A CA 1
ATOM 686 C C . GLU A 1 86 ? -1.816 1.630 -3.700 1.00 80.12 86 GLU A C 1
ATOM 688 O O . GLU A 1 86 ? -2.600 1.595 -2.754 1.00 80.12 86 GLU A O 1
ATOM 693 N N . THR A 1 87 ? -1.002 2.671 -3.912 1.00 88.25 87 THR A N 1
ATOM 694 C CA . THR A 1 87 ? -0.997 3.883 -3.083 1.00 88.25 87 THR A CA 1
ATOM 695 C C . THR A 1 87 ? -2.349 4.589 -3.121 1.00 88.25 87 THR A C 1
ATOM 697 O O . THR A 1 87 ? -2.870 4.914 -2.060 1.00 88.25 87 THR A O 1
ATOM 700 N N . ARG A 1 88 ? -2.969 4.755 -4.297 1.00 88.50 88 ARG A N 1
ATOM 701 C CA . ARG A 1 88 ? -4.324 5.325 -4.412 1.00 88.50 88 ARG A CA 1
ATOM 702 C C . ARG A 1 88 ? -5.333 4.549 -3.563 1.00 88.50 88 ARG A C 1
ATOM 704 O O . ARG A 1 88 ? -5.967 5.128 -2.693 1.00 88.50 88 ARG A O 1
ATOM 711 N N . ARG A 1 89 ? -5.403 3.224 -3.733 1.00 82.31 89 ARG A N 1
ATOM 712 C CA . ARG A 1 89 ? -6.303 2.362 -2.940 1.00 82.31 89 ARG A CA 1
ATOM 713 C C . ARG A 1 89 ? -6.023 2.439 -1.438 1.00 82.31 89 ARG A C 1
ATOM 715 O O . ARG A 1 89 ? -6.937 2.291 -0.625 1.00 82.31 89 ARG A O 1
ATOM 722 N N . PHE A 1 90 ? -4.754 2.601 -1.066 1.00 83.38 90 PHE A N 1
ATOM 723 C CA . PHE A 1 90 ? -4.352 2.755 0.325 1.00 83.38 90 PHE A CA 1
ATOM 724 C C . PHE A 1 90 ? -4.855 4.081 0.901 1.00 83.38 90 PHE A C 1
ATOM 726 O O . PHE A 1 90 ? -5.451 4.065 1.973 1.00 83.38 90 PHE A O 1
ATOM 733 N N . LEU A 1 91 ? -4.705 5.190 0.172 1.00 87.88 91 LEU A N 1
ATOM 734 C CA . LEU A 1 91 ? -5.240 6.495 0.568 1.00 87.88 91 LEU A CA 1
ATOM 735 C C . LEU A 1 91 ? -6.768 6.478 0.681 1.00 87.88 91 LEU A C 1
ATOM 737 O O . LEU A 1 91 ? -7.280 6.896 1.715 1.00 87.88 91 LEU A O 1
ATOM 741 N N . ASP A 1 92 ? -7.475 5.890 -0.292 1.00 85.38 92 ASP A N 1
ATOM 742 C CA . ASP A 1 92 ? -8.938 5.722 -0.231 1.00 85.38 92 ASP A CA 1
ATOM 743 C C . ASP A 1 92 ? -9.349 4.971 1.049 1.00 85.38 92 ASP A C 1
ATOM 745 O O . ASP A 1 92 ? -10.364 5.250 1.687 1.00 85.38 92 ASP A O 1
ATOM 749 N N . SER A 1 93 ? -8.551 3.982 1.455 1.00 81.62 93 SER A N 1
ATOM 750 C CA . SER A 1 93 ? -8.814 3.216 2.672 1.00 81.62 93 SER A CA 1
ATOM 751 C C . SER A 1 93 ? -8.525 4.020 3.942 1.00 81.62 93 SER A C 1
ATOM 753 O O . SER A 1 93 ? -9.295 3.921 4.892 1.00 81.62 93 SER A O 1
ATOM 755 N N . LEU A 1 94 ? -7.448 4.815 3.973 1.00 85.00 94 LEU A N 1
ATOM 756 C CA . LEU A 1 94 ? -7.156 5.713 5.095 1.00 85.00 94 LEU A CA 1
ATOM 757 C C . LEU A 1 94 ? -8.270 6.749 5.276 1.00 85.00 94 LEU A C 1
ATOM 759 O O . LEU A 1 94 ? -8.695 6.980 6.405 1.00 85.00 94 LEU A O 1
ATOM 763 N N . GLU A 1 95 ? -8.791 7.304 4.180 1.00 86.19 95 GLU A N 1
ATOM 764 C CA . GLU A 1 95 ? -9.923 8.232 4.200 1.00 86.19 95 GLU A CA 1
ATOM 765 C C . GLU A 1 95 ? -11.183 7.573 4.777 1.00 86.19 95 GLU A C 1
ATOM 767 O O . GLU A 1 95 ? -11.777 8.095 5.721 1.00 86.19 95 GLU A O 1
ATOM 772 N N . ASN A 1 96 ? -11.541 6.376 4.296 1.00 83.69 96 ASN A N 1
ATOM 773 C CA . ASN A 1 96 ? -12.673 5.609 4.829 1.00 83.69 96 ASN A CA 1
ATOM 774 C C . ASN A 1 96 ? -12.523 5.300 6.329 1.00 83.69 96 ASN A C 1
ATOM 776 O O . ASN A 1 96 ? -13.497 5.326 7.082 1.00 83.69 96 ASN A O 1
ATOM 780 N N . LEU A 1 97 ? -11.294 5.030 6.774 1.00 82.06 97 LEU A N 1
ATOM 781 C CA . LEU A 1 97 ? -10.962 4.778 8.175 1.00 82.06 97 LEU A CA 1
ATOM 782 C C . LEU A 1 97 ? -10.785 6.062 8.994 1.00 82.06 97 LEU A C 1
ATOM 784 O O . LEU A 1 97 ? -10.584 5.968 10.204 1.00 82.06 97 LEU A O 1
ATOM 788 N N . LYS A 1 98 ? -10.877 7.243 8.369 1.00 86.69 98 LYS A N 1
ATOM 789 C CA . LYS A 1 98 ? -10.622 8.562 8.970 1.00 86.69 98 LYS A CA 1
ATOM 790 C C . LYS A 1 98 ? -9.233 8.685 9.606 1.00 86.69 98 LYS A C 1
ATOM 792 O O . LYS A 1 98 ? -9.064 9.410 10.581 1.00 86.69 98 LYS A O 1
ATOM 797 N N . ILE A 1 99 ? -8.246 7.967 9.075 1.00 87.19 99 ILE A N 1
ATOM 798 C CA . ILE A 1 99 ? -6.856 8.057 9.523 1.00 87.19 99 ILE A CA 1
ATOM 799 C C . ILE A 1 99 ? -6.183 9.176 8.720 1.00 87.19 99 ILE A C 1
ATOM 801 O O . ILE A 1 99 ? -6.072 9.061 7.496 1.00 87.19 99 ILE A O 1
ATOM 805 N N . PRO A 1 100 ? -5.719 10.261 9.363 1.00 89.44 100 PRO A N 1
ATOM 806 C CA . PRO A 1 100 ? -5.044 11.341 8.659 1.00 89.44 100 PRO A CA 1
ATOM 807 C C . PRO A 1 100 ? -3.711 10.851 8.086 1.00 89.44 100 PRO A C 1
ATOM 809 O O . PRO A 1 100 ? -2.911 10.217 8.778 1.00 89.44 100 PRO A O 1
ATOM 812 N N . TYR A 1 101 ? -3.430 11.187 6.829 1.00 90.75 101 TYR A N 1
ATOM 813 C CA . TYR A 1 101 ? -2.092 11.035 6.263 1.00 90.75 101 TYR A CA 1
ATOM 814 C C . TYR A 1 101 ? -1.376 12.390 6.186 1.00 90.75 101 TYR A C 1
ATOM 816 O O . TYR A 1 101 ? -1.993 13.452 6.029 1.00 90.75 101 TYR A O 1
ATOM 824 N N . GLY A 1 102 ? -0.061 12.351 6.394 1.00 90.69 102 GLY A N 1
ATOM 825 C CA . GLY A 1 102 ? 0.786 13.538 6.508 1.00 90.69 102 GLY A CA 1
ATOM 826 C C . GLY A 1 102 ? 1.463 13.921 5.198 1.00 90.69 102 GLY A C 1
ATOM 827 O O . GLY A 1 102 ? 1.461 15.092 4.837 1.00 90.69 102 GLY A O 1
ATOM 828 N N . ALA A 1 103 ? 2.028 12.938 4.496 1.00 94.44 103 ALA A N 1
ATOM 829 C CA . ALA A 1 103 ? 2.795 13.138 3.271 1.00 94.44 103 ALA A CA 1
ATOM 830 C C . ALA A 1 103 ? 2.904 11.834 2.468 1.00 94.44 103 ALA A C 1
ATOM 832 O O . ALA A 1 103 ? 2.747 10.739 3.027 1.00 94.44 103 ALA A O 1
ATOM 833 N N . ILE A 1 104 ? 3.240 11.958 1.183 1.00 95.81 104 ILE A N 1
ATOM 834 C CA . ILE A 1 104 ? 3.638 10.830 0.330 1.00 95.81 104 ILE A CA 1
ATOM 835 C C . ILE A 1 104 ? 5.138 10.927 0.049 1.00 95.81 104 ILE A C 1
ATOM 837 O O . ILE A 1 104 ? 5.634 11.966 -0.367 1.00 95.81 104 ILE A O 1
ATOM 841 N N . PHE A 1 105 ? 5.863 9.833 0.244 1.00 95.88 105 PHE A N 1
ATOM 842 C CA . PHE A 1 105 ? 7.280 9.704 -0.074 1.00 95.88 105 PHE A CA 1
ATOM 843 C C . PHE A 1 105 ? 7.446 8.759 -1.259 1.00 95.88 105 PHE A C 1
ATOM 845 O O . PHE A 1 105 ? 7.095 7.582 -1.171 1.00 95.88 105 PHE A O 1
ATOM 852 N N . VAL A 1 106 ? 8.016 9.248 -2.354 1.00 95.12 106 VAL A N 1
ATOM 853 C CA . VAL A 1 106 ? 8.301 8.449 -3.548 1.00 95.12 106 VAL A CA 1
ATOM 854 C C . VAL A 1 106 ? 9.793 8.126 -3.574 1.00 95.12 106 VAL A C 1
ATOM 856 O O . VAL A 1 106 ? 10.636 9.003 -3.752 1.00 95.12 106 VAL A O 1
ATOM 859 N N . ASN A 1 107 ? 10.125 6.857 -3.348 1.00 94.44 107 ASN A N 1
ATOM 860 C CA . ASN A 1 107 ? 11.498 6.382 -3.198 1.00 94.44 107 ASN A CA 1
ATOM 861 C C . ASN A 1 107 ? 12.088 5.858 -4.515 1.00 94.44 107 ASN A C 1
ATOM 863 O O . ASN A 1 107 ? 11.361 5.399 -5.386 1.00 94.44 107 ASN A O 1
ATOM 867 N N . GLN A 1 108 ? 13.416 5.833 -4.622 1.00 92.31 108 GLN A N 1
ATOM 868 C CA . GLN A 1 108 ? 14.168 5.361 -5.790 1.00 92.31 108 GLN A CA 1
ATOM 869 C C . GLN A 1 108 ? 13.970 6.211 -7.054 1.00 92.31 108 GLN A C 1
ATOM 871 O O . GLN A 1 108 ? 13.898 5.685 -8.171 1.00 92.31 108 GLN A O 1
ATOM 876 N N . ILE A 1 109 ? 13.923 7.533 -6.881 1.00 91.50 109 ILE A N 1
ATOM 877 C CA . ILE A 1 109 ? 13.914 8.467 -8.007 1.00 91.50 109 ILE A CA 1
ATOM 878 C C . ILE A 1 109 ? 15.277 8.468 -8.703 1.00 91.50 109 ILE A C 1
ATOM 880 O O . ILE A 1 109 ? 16.326 8.612 -8.071 1.00 91.50 109 ILE A O 1
ATOM 884 N N . VAL A 1 110 ? 15.263 8.310 -10.022 1.00 87.94 110 VAL A N 1
ATOM 885 C CA . VAL A 1 110 ? 16.435 8.484 -10.877 1.00 87.94 110 VAL A CA 1
ATOM 886 C C . VAL A 1 110 ? 16.674 9.982 -11.056 1.00 87.94 110 VAL A C 1
ATOM 888 O O . VAL A 1 110 ? 15.785 10.695 -11.503 1.00 87.94 110 VAL A O 1
ATOM 891 N N . ILE A 1 111 ? 17.870 10.463 -10.710 1.00 82.12 111 ILE A N 1
ATOM 892 C CA . ILE A 1 111 ? 18.257 11.875 -10.906 1.00 82.12 111 ILE A CA 1
ATOM 893 C C . ILE A 1 111 ? 19.033 12.066 -12.219 1.00 82.12 111 ILE A C 1
ATOM 895 O O . ILE A 1 111 ? 18.974 13.123 -12.841 1.00 82.12 111 ILE A O 1
ATOM 899 N N . ASP A 1 112 ? 19.775 11.043 -12.640 1.00 76.12 112 ASP A N 1
ATOM 900 C CA . ASP A 1 112 ? 20.652 11.108 -13.807 1.00 76.12 112 ASP A CA 1
ATOM 901 C C . ASP A 1 112 ? 19.854 10.931 -15.109 1.00 76.12 112 ASP A C 1
ATOM 903 O O . ASP A 1 112 ? 19.411 9.825 -15.435 1.00 76.12 112 ASP A O 1
ATOM 907 N N . LYS A 1 113 ? 19.665 12.040 -15.833 1.00 69.19 113 LYS A N 1
ATOM 908 C CA . LYS A 1 113 ? 18.941 12.081 -17.111 1.00 69.19 113 LYS A CA 1
ATOM 909 C C . LYS A 1 113 ? 19.715 11.408 -18.243 1.00 69.19 113 LYS A C 1
ATOM 911 O O . LYS A 1 113 ? 19.097 10.802 -19.113 1.00 69.19 113 LYS A O 1
ATOM 916 N N . ASP A 1 114 ? 21.044 11.488 -18.219 1.00 69.00 114 ASP A N 1
ATOM 917 C CA . ASP A 1 114 ? 21.882 11.144 -19.371 1.00 69.00 114 ASP A CA 1
ATOM 918 C C . ASP A 1 114 ? 22.071 9.628 -19.499 1.00 69.00 114 ASP A C 1
ATOM 920 O O . ASP A 1 114 ? 22.113 9.087 -20.604 1.00 69.00 114 ASP A O 1
ATOM 924 N N . SER A 1 115 ? 22.154 8.913 -18.372 1.00 66.44 115 SER A N 1
ATOM 925 C CA . SER A 1 115 ? 22.360 7.458 -18.377 1.00 66.44 115 SER A CA 1
ATOM 926 C C . SER A 1 115 ? 21.069 6.634 -18.416 1.00 66.44 115 SER A C 1
ATOM 928 O O . SER A 1 115 ? 21.104 5.465 -18.807 1.00 66.44 115 SER A O 1
ATOM 930 N N . ARG A 1 116 ? 19.937 7.207 -17.985 1.00 67.06 116 ARG A N 1
ATOM 931 C CA . ARG A 1 116 ? 18.648 6.508 -17.803 1.00 67.06 116 ARG A CA 1
ATOM 932 C C . ARG A 1 116 ? 17.452 7.383 -18.188 1.00 67.06 116 ARG A C 1
ATOM 934 O O . ARG A 1 116 ? 16.484 7.501 -17.432 1.00 67.06 116 ARG A O 1
ATOM 941 N N . GLY A 1 117 ? 17.537 8.017 -19.356 1.00 69.44 117 GLY A N 1
ATOM 942 C CA . GLY A 1 117 ? 16.525 8.959 -19.840 1.00 69.44 117 GLY A CA 1
ATOM 943 C C . GLY A 1 117 ? 15.114 8.368 -19.938 1.00 69.44 117 GLY A C 1
ATOM 944 O O . GLY A 1 117 ? 14.141 9.059 -19.644 1.00 69.44 117 GLY A O 1
ATOM 945 N N . ASP A 1 118 ? 14.984 7.079 -20.269 1.00 72.00 118 ASP A N 1
ATOM 946 C CA . ASP A 1 118 ? 13.700 6.361 -20.341 1.00 72.00 118 ASP A CA 1
ATOM 947 C C . ASP A 1 118 ? 13.000 6.338 -18.988 1.00 72.00 118 ASP A C 1
ATOM 949 O O . ASP A 1 118 ? 11.876 6.825 -18.835 1.00 72.00 118 ASP A O 1
ATOM 953 N N . ARG A 1 119 ? 13.716 5.853 -17.979 1.00 75.56 119 ARG A N 1
ATOM 954 C CA . ARG A 1 119 ? 13.221 5.745 -16.618 1.00 75.56 119 ARG A CA 1
ATOM 955 C C . ARG A 1 119 ? 12.992 7.121 -16.009 1.00 75.56 119 ARG A C 1
ATOM 957 O O . ARG A 1 119 ? 12.009 7.301 -15.300 1.00 75.56 119 ARG A O 1
ATOM 964 N N . TYR A 1 120 ? 13.849 8.097 -16.305 1.00 79.81 120 TYR A N 1
ATOM 965 C CA . TYR A 1 120 ? 13.674 9.475 -15.851 1.00 79.81 120 TYR A CA 1
ATOM 966 C C . TYR A 1 120 ? 12.349 10.080 -16.353 1.00 79.81 120 TYR A C 1
ATOM 968 O O . TYR A 1 120 ? 11.573 10.629 -15.566 1.00 79.81 120 TYR A O 1
ATOM 976 N N . LEU A 1 121 ? 12.043 9.925 -17.647 1.00 77.94 121 LEU A N 1
ATOM 977 C CA . LEU A 1 121 ? 10.802 10.426 -18.248 1.00 77.94 121 LEU A CA 1
ATOM 978 C C . LEU A 1 121 ? 9.557 9.689 -17.735 1.00 77.94 121 LEU A C 1
ATOM 980 O O . LEU A 1 121 ? 8.535 10.325 -17.461 1.00 77.94 121 LEU A O 1
ATOM 984 N N . GLU A 1 122 ? 9.619 8.361 -17.598 1.00 79.94 122 GLU A N 1
ATOM 985 C CA . GLU A 1 122 ? 8.513 7.569 -17.044 1.00 79.94 122 GLU A CA 1
ATOM 986 C C . GLU A 1 122 ? 8.203 7.952 -15.595 1.00 79.94 122 GLU A C 1
ATOM 988 O O . GLU A 1 122 ? 7.042 8.201 -15.255 1.00 79.94 122 GLU A O 1
ATOM 993 N N . GLN A 1 123 ? 9.237 8.056 -14.754 1.00 86.75 123 GLN A N 1
ATOM 994 C CA . GLN A 1 123 ? 9.079 8.462 -13.360 1.00 86.75 123 GLN A CA 1
ATOM 995 C C . GLN A 1 123 ? 8.527 9.886 -13.257 1.00 86.75 123 GLN A C 1
ATOM 997 O O . GLN A 1 123 ? 7.659 10.124 -12.424 1.00 86.75 123 GLN A O 1
ATOM 1002 N N . GLY A 1 124 ? 8.939 10.805 -14.137 1.00 85.19 124 GLY A N 1
ATOM 1003 C CA . GLY A 1 124 ? 8.405 12.168 -14.191 1.00 85.19 124 GLY A CA 1
ATOM 1004 C C . GLY A 1 124 ? 6.885 12.229 -14.309 1.00 85.19 124 GLY A C 1
ATOM 1005 O O . GLY A 1 124 ? 6.230 12.914 -13.526 1.00 85.19 124 GLY A O 1
ATOM 1006 N N . LYS A 1 125 ? 6.312 11.450 -15.236 1.00 85.38 125 LYS A N 1
ATOM 1007 C CA . LYS A 1 125 ? 4.851 11.361 -15.410 1.00 85.38 125 LYS A CA 1
ATOM 1008 C C . LYS A 1 125 ? 4.160 10.846 -14.146 1.00 85.38 125 LYS A C 1
ATOM 1010 O O . LYS A 1 125 ? 3.101 11.346 -13.777 1.00 85.38 125 LYS A O 1
ATOM 1015 N N . LEU A 1 126 ? 4.753 9.854 -13.483 1.00 88.31 126 LEU A N 1
ATOM 1016 C CA . LEU A 1 126 ? 4.204 9.277 -12.254 1.00 88.31 126 LEU A CA 1
ATOM 1017 C C . LEU A 1 126 ? 4.321 10.230 -11.063 1.00 88.31 126 LEU A C 1
ATOM 1019 O O . LEU A 1 126 ? 3.395 10.303 -10.265 1.00 88.31 126 LEU A O 1
ATOM 1023 N N . ILE A 1 127 ? 5.411 10.992 -10.954 1.00 91.31 127 ILE A N 1
ATOM 1024 C CA . ILE A 1 127 ? 5.582 12.011 -9.911 1.00 91.31 127 ILE A CA 1
ATOM 1025 C C . ILE A 1 127 ? 4.479 13.069 -10.024 1.00 91.31 127 ILE A C 1
ATOM 1027 O O . ILE A 1 127 ? 3.862 13.397 -9.014 1.00 91.31 127 ILE A O 1
ATOM 1031 N N . THR A 1 128 ? 4.158 13.536 -11.237 1.00 90.81 128 THR A N 1
ATOM 1032 C CA . THR A 1 128 ? 3.012 14.436 -11.457 1.00 90.81 128 THR A CA 1
ATOM 1033 C C . THR A 1 128 ? 1.707 13.818 -10.959 1.00 90.81 128 THR A C 1
ATOM 1035 O O . THR A 1 128 ? 0.972 14.464 -10.218 1.00 90.81 128 THR A O 1
ATOM 1038 N N . GLN A 1 129 ? 1.456 12.544 -11.270 1.00 92.31 129 GLN A N 1
ATOM 1039 C CA . GLN A 1 129 ? 0.267 11.843 -10.778 1.00 92.31 129 GLN A CA 1
ATOM 1040 C C . GLN A 1 129 ? 0.246 11.699 -9.248 1.00 92.31 129 GLN A C 1
ATOM 1042 O O . GLN A 1 129 ? -0.823 11.772 -8.647 1.00 92.31 129 GLN A O 1
ATOM 1047 N N . PHE A 1 130 ? 1.396 11.495 -8.595 1.00 94.56 130 PHE A N 1
ATOM 1048 C CA . PHE A 1 130 ? 1.482 11.462 -7.131 1.00 94.56 130 PHE A CA 1
ATOM 1049 C C . PHE A 1 130 ? 1.206 12.830 -6.501 1.00 94.56 130 PHE A C 1
ATOM 1051 O O . PHE A 1 130 ? 0.537 12.875 -5.473 1.00 94.56 130 PHE A O 1
ATOM 1058 N N . MET A 1 131 ? 1.673 13.924 -7.111 1.00 93.38 131 MET A N 1
ATOM 1059 C CA . MET A 1 131 ? 1.358 15.284 -6.656 1.00 93.38 131 MET A CA 1
ATOM 1060 C C . MET A 1 131 ? -0.140 15.577 -6.775 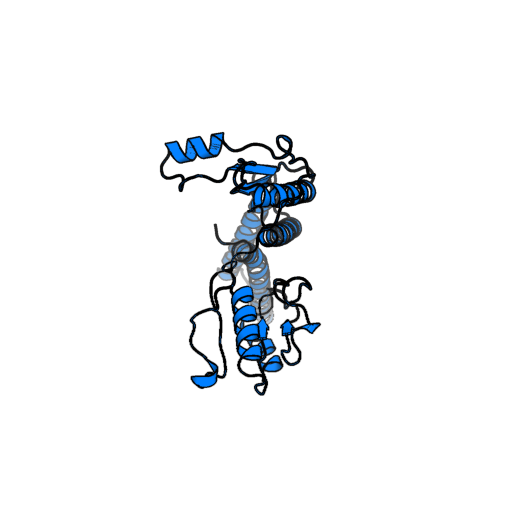1.00 93.38 131 MET A C 1
ATOM 1062 O O . MET A 1 131 ? -0.748 16.050 -5.821 1.00 93.38 131 MET A O 1
ATOM 1066 N N . GLU A 1 132 ? -0.763 15.211 -7.898 1.00 93.88 132 GLU A N 1
ATOM 1067 C CA . GLU A 1 132 ? -2.218 15.319 -8.067 1.00 93.88 132 GLU A CA 1
ATOM 1068 C C . GLU A 1 132 ? -2.981 14.474 -7.035 1.00 93.88 132 GLU A C 1
ATOM 1070 O O . GLU A 1 132 ? -3.980 14.924 -6.478 1.00 93.88 132 GLU A O 1
ATOM 1075 N N . LEU A 1 133 ? -2.501 13.258 -6.753 1.00 93.88 133 LEU A N 1
ATOM 1076 C CA . LEU A 1 133 ? -3.110 12.348 -5.782 1.00 93.88 133 LEU A CA 1
ATOM 1077 C C . LEU A 1 133 ? -2.994 12.856 -4.334 1.00 93.88 133 LEU A C 1
ATOM 1079 O O . LEU A 1 133 ? -3.891 12.603 -3.534 1.00 93.88 133 LEU A O 1
ATOM 1083 N N . ALA A 1 134 ? -1.902 13.541 -3.989 1.00 92.69 134 ALA A N 1
ATOM 1084 C CA . ALA A 1 134 ? -1.670 14.075 -2.646 1.00 92.69 134 ALA A CA 1
ATOM 1085 C C . ALA A 1 134 ? -2.522 15.319 -2.329 1.00 92.69 134 ALA A C 1
ATOM 1087 O O . ALA A 1 134 ? -2.721 15.650 -1.157 1.00 92.69 134 ALA A O 1
ATOM 1088 N N . GLY A 1 135 ? -3.031 16.012 -3.353 1.00 89.81 135 GLY A N 1
ATOM 1089 C CA . GLY A 1 135 ? -3.795 17.245 -3.187 1.00 89.81 135 GLY A CA 1
ATOM 1090 C C . GLY A 1 135 ? -2.960 18.332 -2.505 1.00 89.81 135 GLY A C 1
ATOM 1091 O O . GLY A 1 135 ? -1.962 18.787 -3.048 1.00 89.81 135 GLY A O 1
ATOM 1092 N N . GLU A 1 136 ? -3.367 18.752 -1.307 1.00 90.31 136 GLU A N 1
ATOM 1093 C CA . GLU A 1 136 ? -2.662 19.778 -0.519 1.00 90.31 136 GLU A CA 1
ATOM 1094 C C . GLU A 1 136 ? -1.494 19.221 0.314 1.00 90.31 136 GLU A C 1
ATOM 1096 O O . GLU A 1 136 ? -0.745 19.980 0.932 1.00 90.31 136 GLU A O 1
ATOM 1101 N N . LYS A 1 137 ? -1.349 17.892 0.395 1.00 93.25 137 LYS A N 1
ATOM 1102 C CA . LYS A 1 137 ? -0.309 17.251 1.205 1.00 93.25 137 LYS A CA 1
ATOM 1103 C C . LYS A 1 137 ? 1.023 17.232 0.449 1.00 93.25 137 LYS A C 1
ATOM 1105 O O . LYS A 1 137 ? 1.033 16.993 -0.756 1.00 93.25 137 LYS A O 1
ATOM 1110 N N . PRO A 1 138 ? 2.158 17.414 1.144 1.00 94.81 138 PRO A N 1
ATOM 1111 C CA . PRO A 1 138 ? 3.457 17.422 0.491 1.00 94.81 138 PRO A CA 1
ATOM 1112 C C . PRO A 1 138 ? 3.819 16.042 -0.071 1.00 94.81 138 PRO A C 1
ATOM 1114 O O . PRO A 1 138 ? 3.553 14.998 0.543 1.00 94.81 138 PRO A O 1
ATOM 1117 N N . VAL A 1 139 ? 4.495 16.062 -1.220 1.00 95.81 139 VAL A N 1
ATOM 1118 C CA . VAL A 1 139 ? 5.139 14.889 -1.814 1.00 95.81 139 VAL A CA 1
ATOM 1119 C C . VAL A 1 139 ? 6.649 15.062 -1.743 1.00 95.81 139 VAL A C 1
ATOM 1121 O O . VAL A 1 139 ? 7.204 16.016 -2.285 1.00 95.81 139 VAL A O 1
ATOM 1124 N N . TYR A 1 140 ? 7.321 14.116 -1.099 1.00 95.88 140 TYR A N 1
ATOM 1125 C CA . TYR A 1 140 ? 8.771 14.084 -0.972 1.00 95.88 140 TYR A CA 1
ATOM 1126 C C . TYR A 1 140 ? 9.369 13.018 -1.881 1.00 95.88 140 TYR A C 1
ATOM 1128 O O . TYR A 1 140 ? 8.858 11.903 -1.989 1.00 95.88 140 TYR A O 1
ATOM 1136 N N . LEU A 1 141 ? 10.479 13.352 -2.519 1.00 95.19 141 LEU A N 1
ATOM 1137 C CA . LEU A 1 141 ? 11.222 12.485 -3.414 1.00 95.19 141 LEU A CA 1
ATOM 1138 C C . LEU A 1 141 ? 12.505 12.028 -2.727 1.00 95.19 141 LEU A C 1
ATOM 1140 O O . LEU A 1 141 ? 13.210 12.826 -2.109 1.00 95.19 141 LEU A O 1
ATOM 1144 N N . ILE A 1 142 ? 12.805 10.735 -2.849 1.00 94.56 142 ILE A N 1
ATOM 1145 C CA . ILE A 1 142 ? 14.029 10.136 -2.313 1.00 94.56 142 ILE A CA 1
ATOM 1146 C C . ILE A 1 142 ? 14.831 9.549 -3.480 1.00 94.56 142 ILE A C 1
ATOM 1148 O O . ILE A 1 142 ? 14.346 8.638 -4.166 1.00 94.56 142 ILE A O 1
ATOM 1152 N N . PRO A 1 143 ? 16.057 10.039 -3.723 1.00 92.44 143 PRO A N 1
ATOM 1153 C CA . PRO A 1 143 ? 16.946 9.503 -4.743 1.00 92.44 143 PRO A CA 1
ATOM 1154 C C . PRO A 1 143 ? 17.220 8.010 -4.617 1.00 92.44 143 PRO A C 1
ATOM 1156 O O . PRO A 1 143 ? 17.390 7.472 -3.519 1.00 92.44 143 PRO A O 1
ATOM 1159 N N . GLN A 1 144 ? 17.374 7.345 -5.761 1.00 91.12 144 GLN A N 1
ATOM 1160 C CA . GLN A 1 144 ? 17.910 5.992 -5.801 1.00 91.12 144 GLN A CA 1
ATOM 1161 C C . GLN A 1 144 ? 19.354 5.973 -5.281 1.00 91.12 144 GLN A C 1
ATOM 1163 O O . GLN A 1 144 ? 20.243 6.617 -5.836 1.00 91.12 144 GLN A O 1
ATOM 1168 N N . GLN A 1 145 ? 19.591 5.181 -4.236 1.00 90.31 145 GLN A N 1
ATOM 1169 C CA . GLN A 1 145 ? 20.919 4.998 -3.660 1.00 90.31 145 GLN A CA 1
ATOM 1170 C C . GLN A 1 145 ? 21.753 4.026 -4.507 1.00 90.31 145 GLN A C 1
ATOM 1172 O O . GLN A 1 145 ? 21.230 3.054 -5.055 1.00 90.31 145 GLN A O 1
ATOM 1177 N N . LYS A 1 146 ? 23.066 4.272 -4.604 1.00 86.75 146 LYS A N 1
ATOM 1178 C CA . LYS A 1 146 ? 24.004 3.378 -5.316 1.00 86.75 146 LYS A CA 1
ATOM 1179 C C . LYS A 1 146 ? 24.188 2.034 -4.604 1.00 86.75 146 LYS A C 1
ATOM 1181 O O . LYS A 1 146 ? 24.439 1.025 -5.254 1.00 86.75 146 LYS A O 1
ATOM 1186 N N . SER A 1 147 ? 24.069 2.038 -3.282 1.00 88.75 147 SER A N 1
ATOM 1187 C CA . SER A 1 147 ? 24.136 0.869 -2.408 1.00 88.75 147 SER A CA 1
ATOM 1188 C C . SER A 1 147 ? 23.111 1.018 -1.290 1.00 88.75 147 SER A C 1
ATOM 1190 O O . SER A 1 147 ? 22.624 2.120 -1.036 1.00 88.75 147 SER A O 1
ATOM 1192 N N . GLU A 1 148 ? 22.793 -0.075 -0.602 1.00 87.12 148 GLU A N 1
ATOM 1193 C CA . GLU A 1 148 ? 21.908 -0.015 0.561 1.00 87.12 148 GLU A CA 1
ATOM 1194 C C . GLU A 1 148 ? 22.504 0.909 1.645 1.00 87.12 148 GLU A C 1
ATOM 1196 O O . GLU A 1 148 ? 23.695 0.791 1.958 1.00 87.12 148 GLU A O 1
ATOM 1201 N N . PRO A 1 149 ? 21.718 1.852 2.203 1.00 88.50 149 PRO A N 1
ATOM 1202 C CA . PRO A 1 149 ? 22.201 2.780 3.217 1.00 88.50 149 PRO A CA 1
ATOM 1203 C C . PRO A 1 149 ? 22.304 2.063 4.570 1.00 88.50 149 PRO A C 1
ATOM 1205 O O . PRO A 1 149 ? 21.345 1.996 5.337 1.00 88.50 149 PRO A O 1
ATOM 1208 N N . LEU A 1 150 ? 23.476 1.490 4.845 1.00 91.06 150 LEU A N 1
ATOM 1209 C CA . LEU A 1 150 ? 23.762 0.754 6.077 1.00 91.06 150 LEU A CA 1
ATOM 1210 C C . LEU A 1 150 ? 24.545 1.626 7.069 1.00 91.06 150 LEU A C 1
ATOM 1212 O O . LEU A 1 150 ? 25.577 2.202 6.729 1.00 91.06 150 LEU A O 1
ATOM 1216 N N . GLY A 1 151 ? 24.083 1.666 8.321 1.00 92.38 151 GLY A N 1
ATOM 1217 C CA . GLY A 1 151 ? 24.707 2.434 9.403 1.00 92.38 151 GLY A CA 1
ATOM 1218 C C . GLY A 1 151 ? 24.210 3.880 9.512 1.00 92.38 151 GLY A C 1
ATOM 1219 O O . GLY A 1 151 ? 23.581 4.413 8.603 1.00 92.38 151 GLY A O 1
ATOM 1220 N N . ILE A 1 152 ? 24.493 4.512 10.655 1.00 92.88 152 ILE A N 1
ATOM 1221 C CA . ILE A 1 152 ? 23.943 5.828 11.032 1.00 92.88 152 ILE A CA 1
ATOM 1222 C C . ILE A 1 152 ? 24.307 6.906 10.005 1.00 92.88 152 ILE A C 1
ATOM 1224 O O . ILE A 1 152 ? 23.417 7.566 9.488 1.00 92.88 152 ILE A O 1
ATOM 1228 N N . THR A 1 153 ? 25.579 7.010 9.617 1.00 92.44 153 THR A N 1
ATOM 1229 C CA . THR A 1 153 ? 26.043 8.013 8.642 1.00 92.44 153 THR A CA 1
ATOM 1230 C C . THR A 1 153 ? 25.360 7.879 7.278 1.00 92.44 153 THR A C 1
ATOM 1232 O O . THR A 1 153 ? 25.067 8.873 6.623 1.00 92.44 153 THR A O 1
ATOM 1235 N N . ALA A 1 154 ? 25.080 6.652 6.826 1.00 89.06 154 ALA A N 1
ATOM 1236 C CA . ALA A 1 154 ? 24.377 6.439 5.562 1.00 89.06 154 ALA A CA 1
ATOM 1237 C C . ALA A 1 154 ? 22.893 6.827 5.656 1.00 89.06 154 ALA A C 1
ATOM 1239 O O . ALA A 1 154 ? 22.330 7.316 4.680 1.00 89.06 154 ALA A O 1
ATOM 1240 N N . LEU A 1 155 ? 22.273 6.631 6.824 1.00 91.00 155 LEU A N 1
ATOM 1241 C CA . LEU A 1 155 ? 20.900 7.055 7.090 1.00 91.00 155 LEU A CA 1
ATOM 1242 C C . LEU A 1 155 ? 20.791 8.581 7.204 1.00 91.00 155 LEU A C 1
ATOM 1244 O O . LEU A 1 155 ? 19.868 9.146 6.632 1.00 91.00 155 LEU A O 1
ATOM 1248 N N . GLU A 1 156 ? 21.742 9.248 7.862 1.00 92.19 156 GLU A N 1
ATOM 1249 C CA . GLU A 1 156 ? 21.826 10.718 7.904 1.00 92.19 156 GLU A CA 1
ATOM 1250 C C . GLU A 1 156 ? 21.924 11.291 6.484 1.00 92.19 156 GLU A C 1
ATOM 1252 O O . GLU A 1 156 ? 21.077 12.081 6.072 1.00 92.19 156 GLU A O 1
ATOM 1257 N N . ASN A 1 157 ? 22.855 10.767 5.679 1.00 91.94 157 ASN A N 1
ATOM 1258 C CA . ASN A 1 157 ? 22.997 11.159 4.277 1.00 91.94 157 ASN A CA 1
ATOM 1259 C C . ASN A 1 157 ? 21.733 10.893 3.441 1.00 91.94 157 ASN A C 1
ATOM 1261 O O . ASN A 1 157 ? 21.487 11.607 2.471 1.00 91.94 157 ASN A O 1
ATOM 1265 N N . LEU A 1 158 ? 20.962 9.842 3.747 1.00 92.06 158 LEU A N 1
ATOM 1266 C CA . LEU A 1 158 ? 19.704 9.550 3.054 1.00 92.06 158 LEU A CA 1
ATOM 1267 C C . LEU A 1 158 ? 18.639 10.603 3.376 1.00 92.06 158 LEU A C 1
ATOM 1269 O O . LEU A 1 158 ? 17.921 11.022 2.472 1.00 92.06 158 LEU A O 1
ATOM 1273 N N . ILE A 1 159 ? 18.536 11.019 4.642 1.00 92.56 159 ILE A N 1
ATOM 1274 C CA . ILE A 1 159 ? 17.577 12.041 5.082 1.00 92.56 159 ILE A CA 1
ATOM 1275 C C . ILE A 1 159 ? 17.897 13.398 4.446 1.00 92.56 159 ILE A C 1
ATOM 1277 O O . ILE A 1 159 ? 16.985 14.051 3.943 1.00 92.56 159 ILE A O 1
ATOM 1281 N N . ASP A 1 160 ? 19.175 13.773 4.367 1.00 93.19 160 ASP A N 1
ATOM 1282 C CA . ASP A 1 160 ? 19.615 15.029 3.738 1.00 93.19 160 ASP A CA 1
ATOM 1283 C C . ASP A 1 160 ? 19.322 15.092 2.227 1.00 93.19 160 ASP A C 1
ATOM 1285 O O . ASP A 1 160 ? 19.294 16.165 1.626 1.00 93.19 160 ASP A O 1
ATOM 1289 N N . GLN A 1 161 ? 19.092 13.938 1.597 1.00 91.56 161 GLN A N 1
ATOM 1290 C CA . GLN A 1 161 ? 18.755 13.821 0.179 1.00 91.56 161 GLN A CA 1
ATOM 1291 C C . GLN A 1 161 ? 17.250 13.886 -0.106 1.00 91.56 161 GLN A C 1
ATOM 1293 O O . GLN A 1 161 ? 16.868 13.808 -1.272 1.00 91.56 161 GLN A O 1
ATOM 1298 N N . ILE A 1 162 ? 16.387 13.981 0.907 1.00 93.88 162 ILE A N 1
ATOM 1299 C CA . ILE A 1 162 ? 14.939 14.072 0.704 1.00 93.88 162 ILE A CA 1
ATOM 1300 C C . ILE A 1 162 ? 14.581 15.501 0.282 1.00 93.88 162 ILE A C 1
ATOM 1302 O O . ILE A 1 162 ? 14.883 16.456 0.992 1.00 93.88 162 ILE A O 1
ATOM 1306 N N . TYR A 1 163 ? 13.898 15.658 -0.853 1.00 92.75 163 TYR A N 1
ATOM 1307 C CA . TYR A 1 163 ? 13.488 16.971 -1.369 1.00 92.75 163 TYR A CA 1
ATOM 1308 C C . TYR A 1 163 ? 12.028 16.970 -1.842 1.00 92.75 163 TYR A C 1
ATOM 1310 O O . TYR A 1 163 ? 11.504 15.921 -2.218 1.00 92.75 163 TYR A O 1
ATOM 1318 N N . PRO A 1 164 ? 11.333 18.120 -1.812 1.00 93.00 164 PRO A N 1
ATOM 1319 C CA . PRO A 1 164 ? 9.947 18.206 -2.257 1.00 93.00 164 PRO A CA 1
ATOM 1320 C C . PRO A 1 164 ? 9.823 18.097 -3.784 1.00 93.00 164 PRO A C 1
ATOM 1322 O O . PRO A 1 164 ? 10.649 18.625 -4.537 1.00 93.00 164 PRO A O 1
ATOM 1325 N N . ALA A 1 165 ? 8.764 17.429 -4.245 1.00 87.44 165 ALA A N 1
ATOM 1326 C CA . ALA A 1 165 ? 8.541 17.133 -5.658 1.00 87.44 165 ALA A CA 1
ATOM 1327 C C . ALA A 1 165 ? 8.379 18.386 -6.535 1.00 87.44 165 ALA A C 1
ATOM 1329 O O . ALA A 1 165 ? 8.753 18.352 -7.709 1.00 87.44 165 ALA A O 1
ATOM 1330 N N . GLU A 1 166 ? 7.921 19.515 -5.977 1.00 79.94 166 GLU A N 1
ATOM 1331 C CA . GLU A 1 166 ? 7.745 20.760 -6.741 1.00 79.94 166 GLU A CA 1
ATOM 1332 C C . GLU A 1 166 ? 9.067 21.321 -7.301 1.00 79.94 166 GLU A C 1
ATOM 1334 O O . GLU A 1 166 ? 9.058 22.143 -8.216 1.00 79.94 166 GLU A O 1
ATOM 1339 N N . THR A 1 167 ? 10.217 20.875 -6.782 1.00 70.31 167 THR A N 1
ATOM 1340 C CA . THR A 1 167 ? 11.536 21.426 -7.136 1.00 70.31 167 THR A CA 1
ATOM 1341 C C . THR A 1 167 ? 12.118 20.827 -8.428 1.00 70.31 167 THR A C 1
ATOM 1343 O O . THR A 1 167 ? 13.002 21.428 -9.039 1.00 70.31 167 THR A O 1
ATOM 1346 N N . GLN A 1 168 ? 11.638 19.663 -8.886 1.00 62.34 168 GLN A N 1
ATOM 1347 C CA . GLN A 1 168 ? 12.140 18.992 -10.095 1.00 62.34 168 GLN A CA 1
ATOM 1348 C C . GLN A 1 168 ? 11.004 18.335 -10.890 1.00 62.34 168 GLN A C 1
ATOM 1350 O O . GLN A 1 168 ? 10.784 17.130 -10.809 1.00 62.34 168 GLN A O 1
ATOM 1355 N N . LEU A 1 169 ? 10.312 19.120 -11.717 1.00 57.41 169 LEU A N 1
ATOM 1356 C CA . LEU A 1 169 ? 9.441 18.593 -12.771 1.00 57.41 169 LEU A CA 1
ATOM 1357 C C . LEU A 1 169 ? 10.274 18.308 -14.035 1.00 57.41 169 LEU A C 1
ATOM 1359 O O . LEU A 1 169 ? 10.892 19.228 -14.580 1.00 57.41 169 LEU A O 1
ATOM 1363 N N . PRO A 1 170 ? 10.312 17.061 -14.535 1.00 54.22 170 PRO A N 1
ATOM 1364 C CA . PRO A 1 170 ? 10.950 16.749 -15.809 1.00 54.22 170 PRO A CA 1
ATOM 1365 C C . PRO A 1 170 ? 10.256 17.462 -16.974 1.00 54.22 170 PRO A C 1
ATOM 1367 O O . PRO A 1 170 ? 9.039 17.386 -17.128 1.00 54.22 170 PRO A O 1
ATOM 1370 N N . SER A 1 171 ? 11.032 18.116 -17.837 1.00 52.91 171 SER A N 1
ATOM 1371 C CA . SER A 1 171 ? 10.571 18.596 -19.141 1.00 52.91 171 SER A CA 1
ATOM 1372 C C . SER A 1 171 ? 10.262 17.401 -20.052 1.00 52.91 171 SER A C 1
ATOM 1374 O O . SER A 1 171 ? 11.131 16.580 -20.330 1.00 52.91 171 SER A O 1
ATOM 1376 N N . THR A 1 172 ? 9.015 17.300 -20.505 1.00 52.59 172 THR A N 1
ATOM 1377 C CA . THR A 1 172 ? 8.369 16.110 -21.094 1.00 52.59 172 THR A CA 1
ATOM 1378 C C . THR A 1 172 ? 8.669 15.822 -22.574 1.00 52.59 172 THR A C 1
ATOM 1380 O O . THR A 1 172 ? 7.991 14.986 -23.171 1.00 52.59 172 THR A O 1
ATOM 1383 N N . SER A 1 173 ? 9.668 16.461 -23.185 1.00 50.84 173 SER A N 1
ATOM 1384 C CA . SER A 1 173 ? 9.797 16.510 -24.654 1.00 50.84 173 SER A CA 1
ATOM 1385 C C . SER A 1 173 ? 11.061 15.860 -25.218 1.00 50.84 173 SER A C 1
ATOM 1387 O O . SER A 1 173 ? 11.671 16.411 -26.130 1.00 50.84 173 SER A O 1
ATOM 1389 N N . GLU A 1 174 ? 11.446 14.682 -24.732 1.00 54.66 174 GLU A N 1
ATOM 1390 C CA . GLU A 1 174 ? 12.493 13.886 -25.384 1.00 54.66 174 GLU A CA 1
ATOM 1391 C C . GLU 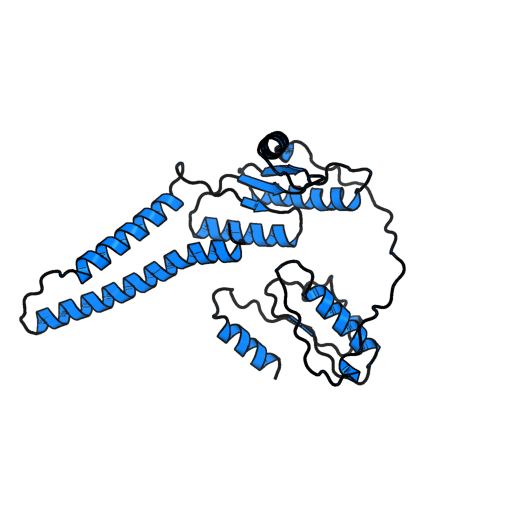A 1 174 ? 11.928 12.548 -25.860 1.00 54.66 174 GLU A C 1
ATOM 1393 O O . GLU A 1 174 ? 11.322 11.786 -25.107 1.00 54.66 174 GLU A O 1
ATOM 1398 N N . THR A 1 175 ? 12.077 12.293 -27.160 1.00 49.38 175 THR A N 1
ATOM 1399 C CA . THR A 1 175 ? 11.756 11.002 -27.771 1.00 49.38 175 THR A CA 1
ATOM 1400 C C . THR A 1 175 ? 13.020 10.162 -27.743 1.00 49.38 175 THR A C 1
ATOM 1402 O O . THR A 1 175 ? 14.050 10.558 -28.281 1.00 49.38 175 THR A O 1
ATOM 1405 N N . LEU A 1 176 ? 12.958 9.024 -27.059 1.00 55.53 176 LEU A N 1
ATOM 1406 C CA . LEU A 1 176 ? 14.087 8.108 -26.958 1.00 55.53 176 LEU A CA 1
ATOM 1407 C C . LEU A 1 176 ? 14.055 7.117 -28.113 1.00 55.53 176 LEU A C 1
ATOM 1409 O O . LEU A 1 176 ? 13.005 6.566 -28.449 1.00 55.53 176 LEU A O 1
ATOM 1413 N N . ASP A 1 177 ? 15.222 6.884 -28.698 1.00 52.56 177 ASP A N 1
ATOM 1414 C CA . ASP A 1 177 ? 15.409 5.928 -29.781 1.00 52.56 177 ASP A CA 1
ATOM 1415 C C . ASP A 1 177 ? 15.455 4.503 -29.192 1.00 52.56 177 ASP A C 1
ATOM 1417 O O . ASP A 1 177 ? 16.458 4.074 -28.614 1.00 52.56 177 ASP A O 1
ATOM 1421 N N . ILE A 1 178 ? 14.325 3.787 -29.247 1.00 54.66 178 ILE A N 1
ATOM 1422 C CA . ILE A 1 178 ? 14.162 2.462 -28.626 1.00 54.66 178 ILE A CA 1
ATOM 1423 C C . ILE A 1 178 ? 14.908 1.409 -29.453 1.00 54.66 178 ILE A C 1
ATOM 1425 O O . ILE A 1 178 ? 14.496 1.064 -30.562 1.00 54.66 178 ILE A O 1
ATOM 1429 N N . LYS A 1 179 ? 15.966 0.822 -28.881 1.00 52.97 179 LYS A N 1
ATOM 1430 C CA . LYS A 1 179 ? 16.655 -0.346 -29.450 1.00 52.97 179 LYS A CA 1
ATOM 1431 C C . LYS A 1 179 ? 16.205 -1.623 -28.751 1.00 52.97 179 LYS A C 1
ATOM 1433 O O . LYS A 1 179 ? 16.478 -1.822 -27.570 1.00 52.97 179 LYS A O 1
ATOM 1438 N N . TRP A 1 180 ? 15.536 -2.500 -29.493 1.00 49.81 180 TRP A N 1
ATOM 1439 C CA . TRP A 1 180 ? 15.140 -3.814 -28.990 1.00 49.81 180 TRP A CA 1
ATOM 1440 C C . TRP A 1 180 ? 16.359 -4.747 -28.908 1.00 49.81 180 TRP A C 1
ATOM 1442 O O . TRP A 1 180 ? 17.118 -4.819 -29.878 1.00 49.81 180 TRP A O 1
ATOM 1452 N N . PRO A 1 181 ? 16.569 -5.464 -27.789 1.00 57.41 181 PRO A N 1
ATOM 1453 C CA . PRO A 1 181 ? 17.613 -6.481 -27.706 1.00 57.41 181 PRO A CA 1
ATOM 1454 C C . PRO A 1 181 ? 17.323 -7.643 -28.668 1.00 57.41 181 PRO A C 1
ATOM 1456 O O . PRO A 1 181 ? 16.170 -7.891 -29.033 1.00 57.41 181 PRO A O 1
ATOM 1459 N N . GLU A 1 182 ? 18.363 -8.385 -29.057 1.00 59.09 182 GLU A N 1
ATOM 1460 C CA . GLU A 1 182 ? 18.182 -9.619 -29.826 1.00 59.09 182 GLU A CA 1
ATOM 1461 C C . GLU A 1 182 ? 17.324 -10.623 -29.046 1.00 59.09 182 GLU A C 1
ATOM 1463 O O . GLU A 1 182 ? 17.473 -10.819 -27.837 1.00 59.09 182 GLU A O 1
ATOM 1468 N N . LYS A 1 183 ? 16.385 -11.256 -29.753 1.00 49.81 183 LYS A N 1
ATOM 1469 C CA . LYS A 1 183 ? 15.451 -12.214 -29.167 1.00 49.81 183 LYS A CA 1
ATOM 1470 C C . LYS A 1 183 ? 16.180 -13.519 -28.853 1.00 49.81 183 LYS A C 1
ATOM 1472 O O . LYS A 1 183 ? 16.428 -14.320 -29.750 1.00 49.81 183 LYS A O 1
ATOM 1477 N N . PHE A 1 184 ? 16.442 -13.774 -27.577 1.00 55.97 184 PHE A N 1
ATOM 1478 C CA . PHE A 1 184 ? 16.840 -15.101 -27.113 1.00 55.97 184 PHE A CA 1
ATOM 1479 C C . PHE A 1 184 ? 15.595 -15.977 -26.940 1.00 55.97 184 PHE A C 1
ATOM 1481 O O . PHE A 1 184 ? 14.626 -15.569 -26.297 1.00 55.97 184 PHE A O 1
ATOM 1488 N N . LEU A 1 185 ? 15.604 -17.175 -27.529 1.00 54.47 185 LEU A N 1
ATOM 1489 C CA . LEU A 1 185 ? 14.597 -18.189 -27.222 1.00 54.47 185 LEU A CA 1
ATOM 1490 C C . LEU A 1 185 ? 14.876 -18.715 -25.810 1.00 54.47 185 LEU A C 1
ATOM 1492 O O . LEU A 1 185 ? 16.026 -19.045 -25.507 1.00 54.47 185 LEU A O 1
ATOM 1496 N N . PRO A 1 186 ? 13.875 -18.766 -24.926 1.00 56.47 186 PRO A N 1
ATOM 1497 C CA . PRO A 1 186 ? 14.109 -19.220 -23.572 1.00 56.47 186 PRO A CA 1
ATOM 1498 C C . PRO A 1 186 ? 14.391 -20.734 -23.560 1.00 56.47 186 PRO A C 1
ATOM 1500 O O . PRO A 1 186 ? 13.765 -21.525 -24.263 1.00 56.47 186 PRO A O 1
ATOM 1503 N N . SER A 1 187 ? 15.380 -21.133 -22.762 1.00 64.69 187 SER A N 1
ATOM 1504 C CA . SER A 1 187 ? 15.946 -22.488 -22.720 1.00 64.69 187 SER A CA 1
ATOM 1505 C C . SER A 1 187 ? 15.215 -23.447 -21.773 1.00 64.69 187 SER A C 1
ATOM 1507 O O . SER A 1 187 ? 15.790 -24.451 -21.351 1.00 64.69 187 SER A O 1
ATOM 1509 N N . PHE A 1 188 ? 13.978 -23.136 -21.380 1.00 73.06 188 PHE A N 1
ATOM 1510 C CA . PHE A 1 188 ? 13.232 -24.001 -20.469 1.00 73.06 188 PHE A CA 1
ATOM 1511 C C . PHE A 1 188 ? 12.645 -25.216 -21.192 1.00 73.06 188 PHE A C 1
ATOM 1513 O O . PHE A 1 188 ? 12.411 -25.199 -22.405 1.00 73.06 188 PHE A O 1
ATOM 1520 N N . THR A 1 189 ? 12.444 -26.285 -20.421 1.00 79.19 189 THR A N 1
ATOM 1521 C CA . THR A 1 189 ? 11.941 -27.563 -20.917 1.00 79.19 189 THR A CA 1
ATOM 1522 C C . THR A 1 189 ? 10.522 -27.445 -21.451 1.00 79.19 189 THR A C 1
ATOM 1524 O O . THR A 1 189 ? 9.753 -26.555 -21.082 1.00 79.19 189 THR A O 1
ATOM 1527 N N . ASP A 1 190 ? 10.172 -28.346 -22.361 1.00 84.81 190 ASP A N 1
ATOM 1528 C CA . ASP A 1 190 ? 8.817 -28.417 -22.869 1.00 84.81 190 ASP A CA 1
ATOM 1529 C C . ASP A 1 190 ? 7.906 -29.127 -21.861 1.00 84.81 190 ASP A C 1
ATOM 1531 O O . ASP A 1 190 ? 7.919 -30.349 -21.711 1.00 84.81 190 ASP A O 1
ATOM 1535 N N . PHE A 1 191 ? 7.120 -28.339 -21.128 1.00 85.31 191 PHE A N 1
ATOM 1536 C CA . PHE A 1 191 ? 6.256 -28.865 -20.076 1.00 85.31 191 PHE A CA 1
ATOM 1537 C C . PHE A 1 191 ? 5.152 -29.786 -20.616 1.00 85.31 191 PHE A C 1
ATOM 1539 O O . PHE A 1 191 ? 4.691 -30.663 -19.884 1.00 85.31 191 PHE A O 1
ATOM 1546 N N . ILE A 1 192 ? 4.731 -29.610 -21.874 1.00 84.25 192 ILE A N 1
ATOM 1547 C CA . ILE A 1 192 ? 3.717 -30.465 -22.502 1.00 84.25 192 ILE A CA 1
ATOM 1548 C C . ILE A 1 192 ? 4.330 -31.829 -22.824 1.00 84.25 192 ILE A C 1
ATOM 1550 O O . ILE A 1 192 ? 3.724 -32.852 -22.497 1.00 84.25 192 ILE A O 1
ATOM 1554 N N . GLU A 1 193 ? 5.548 -31.861 -23.370 1.00 86.06 193 GLU A N 1
ATOM 1555 C CA . GLU A 1 193 ? 6.279 -33.116 -23.613 1.00 86.06 193 GLU A CA 1
ATOM 1556 C C . GLU A 1 193 ? 6.612 -33.861 -22.311 1.00 86.06 193 GLU A C 1
ATOM 1558 O O . GLU A 1 193 ? 6.566 -35.089 -22.265 1.00 86.06 193 GLU A O 1
ATOM 1563 N N . GLU A 1 194 ? 6.853 -33.138 -21.214 1.00 87.19 194 GLU A N 1
ATOM 1564 C CA . GLU A 1 194 ? 6.983 -33.719 -19.869 1.00 87.19 194 GLU A CA 1
ATOM 1565 C C . GLU A 1 194 ? 5.657 -34.263 -19.290 1.00 87.19 194 GLU A C 1
ATOM 1567 O O . GLU A 1 194 ? 5.624 -34.781 -18.169 1.00 87.19 194 GLU A O 1
ATOM 1572 N N . GLY A 1 195 ? 4.539 -34.129 -20.009 1.00 87.06 195 GLY A N 1
ATOM 1573 C CA . GLY A 1 195 ? 3.219 -34.580 -19.572 1.00 87.06 195 GLY A CA 1
ATOM 1574 C C . GLY A 1 195 ? 2.573 -33.690 -18.503 1.00 87.06 195 GLY A C 1
ATOM 1575 O O . GLY A 1 195 ? 1.628 -34.120 -17.831 1.00 87.06 195 GLY A O 1
ATOM 1576 N N . ARG A 1 196 ? 3.052 -32.453 -18.310 1.00 87.44 196 ARG A N 1
ATOM 1577 C CA . ARG A 1 196 ? 2.461 -31.498 -17.360 1.00 87.44 196 ARG A CA 1
ATOM 1578 C C . ARG A 1 196 ? 1.185 -30.907 -17.952 1.00 87.44 196 ARG A C 1
ATOM 1580 O O . ARG A 1 196 ? 1.197 -30.302 -19.016 1.00 87.44 196 ARG A O 1
ATOM 1587 N N . ARG A 1 197 ? 0.075 -31.036 -17.222 1.00 85.62 197 ARG A N 1
ATOM 1588 C CA . ARG A 1 197 ? -1.236 -30.480 -17.616 1.00 85.62 197 ARG A CA 1
ATOM 1589 C C . ARG A 1 197 ? -1.628 -29.208 -16.863 1.00 85.62 197 ARG A C 1
ATOM 1591 O O . ARG A 1 197 ? -2.545 -28.516 -17.282 1.00 85.62 197 ARG A O 1
ATOM 1598 N N . LEU A 1 198 ? -0.957 -28.911 -15.749 1.00 87.00 198 LEU A N 1
ATOM 1599 C CA . LEU A 1 198 ? -1.213 -27.739 -14.915 1.00 87.00 198 LEU A CA 1
ATOM 1600 C C . LEU A 1 198 ? 0.118 -27.146 -14.452 1.00 87.00 198 LEU A C 1
ATOM 1602 O O . LEU A 1 198 ? 0.909 -27.832 -13.804 1.00 87.00 198 LEU A O 1
ATOM 1606 N N . LEU A 1 199 ? 0.332 -25.867 -14.756 1.00 86.38 199 LEU A N 1
ATOM 1607 C CA . LEU A 1 199 ? 1.475 -25.090 -14.288 1.00 86.38 199 LEU A CA 1
ATOM 1608 C C . LEU A 1 199 ? 0.978 -23.984 -13.355 1.00 86.38 199 LEU A C 1
ATOM 1610 O O . LEU A 1 199 ? 0.180 -23.139 -13.752 1.00 86.38 199 LEU A O 1
ATOM 1614 N N . ILE A 1 200 ? 1.460 -23.986 -12.112 1.00 88.00 200 ILE A N 1
ATOM 1615 C CA . ILE A 1 200 ? 1.134 -22.960 -11.117 1.00 88.00 200 ILE A CA 1
ATOM 1616 C C . ILE A 1 200 ? 2.365 -22.079 -10.917 1.00 88.00 200 ILE A C 1
ATOM 1618 O O . ILE A 1 200 ? 3.424 -22.568 -10.528 1.00 88.00 200 ILE A O 1
ATOM 1622 N N . ILE A 1 201 ? 2.219 -20.774 -11.151 1.00 84.06 201 ILE A N 1
ATOM 1623 C CA . ILE A 1 201 ? 3.301 -19.796 -10.989 1.00 84.06 201 ILE A CA 1
ATOM 1624 C C . ILE A 1 201 ? 3.042 -18.974 -9.725 1.00 84.06 201 ILE A C 1
ATOM 1626 O O . ILE A 1 201 ? 2.165 -18.111 -9.681 1.00 84.06 201 ILE A O 1
ATOM 1630 N N . GLY A 1 202 ? 3.819 -19.261 -8.681 1.00 82.62 202 GLY A N 1
ATOM 1631 C CA . GLY A 1 202 ? 3.780 -18.574 -7.388 1.00 82.62 202 GLY A CA 1
ATOM 1632 C C . GLY A 1 202 ? 4.947 -17.602 -7.187 1.00 82.62 202 GLY A C 1
ATOM 1633 O O . GLY A 1 202 ? 5.928 -17.620 -7.924 1.00 82.62 202 GLY A O 1
ATOM 1634 N N . GLY A 1 203 ? 4.846 -16.728 -6.180 1.00 78.19 203 GLY A N 1
ATOM 1635 C CA . GLY A 1 203 ? 5.893 -15.749 -5.847 1.00 78.19 203 GLY A CA 1
ATOM 1636 C C . GLY A 1 203 ? 5.365 -14.426 -5.276 1.00 78.19 203 GLY A C 1
ATOM 1637 O O . GLY A 1 203 ? 4.162 -14.144 -5.306 1.00 78.19 203 GLY A O 1
ATOM 1638 N N . LYS A 1 204 ? 6.278 -13.584 -4.774 1.00 73.31 204 LYS A N 1
ATOM 1639 C CA . LYS A 1 204 ? 5.960 -12.280 -4.156 1.00 73.31 204 LYS A CA 1
ATOM 1640 C C . LYS A 1 204 ? 5.246 -11.329 -5.134 1.00 73.31 204 LYS A C 1
ATOM 1642 O O . LYS A 1 204 ? 5.265 -11.532 -6.349 1.00 73.31 204 LYS A O 1
ATOM 1647 N N . GLY A 1 205 ? 4.563 -10.304 -4.624 1.00 69.56 205 GLY A N 1
ATOM 1648 C CA . GLY A 1 205 ? 3.983 -9.246 -5.467 1.00 69.56 205 GLY A CA 1
ATOM 1649 C C . GLY A 1 205 ? 5.067 -8.541 -6.295 1.00 69.56 205 GLY A C 1
ATOM 1650 O O . GLY A 1 205 ? 6.186 -8.395 -5.818 1.00 69.56 205 GLY A O 1
ATOM 1651 N N . GLY A 1 206 ? 4.762 -8.164 -7.539 1.00 68.50 206 GLY A N 1
ATOM 1652 C CA . GLY A 1 206 ? 5.680 -7.390 -8.390 1.00 68.50 206 GLY A CA 1
ATOM 1653 C C . GLY A 1 206 ? 6.812 -8.162 -9.086 1.00 68.50 206 GLY A C 1
ATOM 1654 O O . GLY A 1 206 ? 7.410 -7.626 -10.004 1.00 68.50 206 GLY A O 1
ATOM 1655 N N . VAL A 1 207 ? 7.074 -9.436 -8.758 1.00 76.69 207 VAL A N 1
ATOM 1656 C CA . VAL A 1 207 ? 8.192 -10.213 -9.361 1.00 76.69 207 VAL A CA 1
ATOM 1657 C C . VAL A 1 207 ? 7.964 -10.679 -10.813 1.00 76.69 207 VAL A C 1
ATOM 1659 O O . VAL A 1 207 ? 8.745 -11.467 -11.330 1.00 76.69 207 VAL A O 1
ATOM 1662 N N . GLY A 1 208 ? 6.874 -10.262 -11.466 1.00 74.56 208 GLY A N 1
ATOM 1663 C CA . GLY A 1 208 ? 6.605 -10.607 -12.872 1.00 74.56 208 GLY A CA 1
ATOM 1664 C C . GLY A 1 208 ? 5.920 -11.958 -13.123 1.00 74.56 208 GLY A C 1
ATOM 1665 O O . GLY A 1 208 ? 5.924 -12.431 -14.255 1.00 74.56 208 GLY A O 1
ATOM 1666 N N . LYS A 1 209 ? 5.291 -12.575 -12.110 1.00 83.75 209 LYS A N 1
ATOM 1667 C CA . LYS A 1 209 ? 4.572 -13.867 -12.242 1.00 83.75 209 LYS A CA 1
ATOM 1668 C C . LYS A 1 209 ? 3.640 -13.914 -13.448 1.00 83.75 209 LYS A C 1
ATOM 1670 O O . LYS A 1 209 ? 3.683 -14.847 -14.237 1.00 83.75 209 LYS A O 1
ATOM 1675 N N . THR A 1 210 ? 2.812 -12.886 -13.572 1.00 77.19 210 THR A N 1
ATOM 1676 C CA . THR A 1 210 ? 1.794 -12.771 -14.608 1.00 77.19 210 THR A CA 1
ATOM 1677 C C . THR A 1 210 ? 2.415 -12.625 -15.996 1.00 77.19 210 THR A C 1
ATOM 1679 O O . THR A 1 210 ? 1.969 -13.263 -16.945 1.00 77.19 210 THR A O 1
ATOM 1682 N N . THR A 1 211 ? 3.502 -11.856 -16.095 1.00 76.75 211 THR A N 1
ATOM 1683 C CA . THR A 1 211 ? 4.283 -11.684 -17.324 1.00 76.75 211 THR A CA 1
ATOM 1684 C C . THR A 1 211 ? 4.917 -12.999 -17.769 1.00 76.75 211 THR A C 1
ATOM 1686 O O . THR A 1 211 ? 4.802 -13.374 -18.932 1.00 76.75 211 THR A O 1
ATOM 1689 N N . ILE A 1 212 ? 5.534 -13.738 -16.842 1.00 83.12 212 ILE A N 1
ATOM 1690 C CA . ILE A 1 212 ? 6.132 -15.046 -17.134 1.00 83.12 212 ILE A CA 1
ATOM 1691 C C . ILE A 1 212 ? 5.057 -16.078 -17.490 1.00 83.12 212 ILE A C 1
ATOM 1693 O O . ILE A 1 212 ? 5.237 -16.821 -18.449 1.00 83.12 212 ILE A O 1
ATOM 1697 N N . ALA A 1 213 ? 3.918 -16.091 -16.793 1.00 84.00 213 ALA A N 1
ATOM 1698 C CA . ALA A 1 213 ? 2.793 -16.970 -17.116 1.00 84.00 213 ALA A CA 1
ATOM 1699 C C . ALA A 1 213 ? 2.275 -16.745 -18.543 1.00 84.00 213 ALA A C 1
ATOM 1701 O O . ALA A 1 213 ? 2.082 -17.702 -19.291 1.00 84.00 213 ALA A O 1
ATOM 1702 N N . ALA A 1 214 ? 2.102 -15.480 -18.939 1.00 78.75 214 ALA A N 1
ATOM 1703 C CA . ALA A 1 214 ? 1.717 -15.122 -20.300 1.00 78.75 214 ALA A CA 1
ATOM 1704 C C . ALA A 1 214 ? 2.781 -15.533 -21.327 1.00 78.75 214 ALA A C 1
ATOM 1706 O O . ALA A 1 214 ? 2.433 -16.092 -22.364 1.00 78.75 214 ALA A O 1
ATOM 1707 N N . GLY A 1 215 ? 4.064 -15.301 -21.030 1.00 80.19 215 GLY A N 1
ATOM 1708 C CA . GLY A 1 215 ? 5.176 -15.687 -21.902 1.00 80.19 215 GLY A CA 1
ATOM 1709 C C . GLY A 1 215 ? 5.266 -17.198 -22.129 1.00 80.19 215 GLY A C 1
ATOM 1710 O O . GLY A 1 215 ? 5.380 -17.635 -23.272 1.00 80.19 215 GLY A O 1
ATOM 1711 N N . ILE A 1 216 ? 5.141 -17.998 -21.064 1.00 83.62 216 ILE A N 1
ATOM 1712 C CA . ILE A 1 216 ? 5.132 -19.466 -21.157 1.00 83.62 216 ILE A CA 1
ATOM 1713 C C . ILE A 1 216 ? 3.915 -19.944 -21.953 1.00 83.62 216 ILE A C 1
ATOM 1715 O O . ILE A 1 216 ? 4.065 -20.759 -22.859 1.00 83.62 216 ILE A O 1
ATOM 1719 N N . GLY A 1 217 ? 2.719 -19.417 -21.661 1.00 81.62 217 GLY A N 1
ATOM 1720 C CA . GLY A 1 217 ? 1.506 -19.771 -22.403 1.00 81.62 217 GLY A CA 1
ATOM 1721 C C . GLY A 1 217 ? 1.614 -19.445 -23.896 1.00 81.62 217 GLY A C 1
ATOM 1722 O O . GLY A 1 217 ? 1.259 -20.273 -24.730 1.00 81.62 217 GLY A O 1
ATOM 1723 N N . TRP A 1 218 ? 2.167 -18.275 -24.235 1.00 77.94 218 TRP A N 1
ATOM 1724 C CA . TRP A 1 218 ? 2.435 -17.859 -25.615 1.00 77.94 218 TRP A CA 1
ATOM 1725 C C . TRP A 1 218 ? 3.366 -18.828 -26.342 1.00 77.94 218 TRP A C 1
ATOM 1727 O O . TRP A 1 218 ? 3.099 -19.250 -27.466 1.00 77.94 218 TRP A O 1
ATOM 1737 N N . GLU A 1 219 ? 4.483 -19.173 -25.712 1.00 80.00 219 GLU A N 1
ATOM 1738 C CA . GLU A 1 219 ? 5.469 -20.040 -26.333 1.00 80.00 219 GLU A CA 1
ATOM 1739 C C . GLU A 1 219 ? 4.958 -21.465 -26.517 1.00 80.00 219 GLU A C 1
ATOM 1741 O O . GLU A 1 219 ? 5.119 -22.028 -27.598 1.00 80.00 219 GLU A O 1
ATOM 1746 N N . MET A 1 220 ? 4.294 -22.022 -25.505 1.00 83.38 220 MET A N 1
ATOM 1747 C CA . MET A 1 220 ? 3.714 -23.359 -25.598 1.00 83.38 220 MET A CA 1
ATOM 1748 C C . MET A 1 220 ? 2.619 -23.416 -26.670 1.00 83.38 220 MET A C 1
ATOM 1750 O O . MET A 1 220 ? 2.549 -24.399 -27.399 1.00 83.38 220 MET A O 1
ATOM 1754 N N . ALA A 1 221 ? 1.829 -22.347 -26.842 1.00 81.19 221 ALA A N 1
ATOM 1755 C CA . ALA A 1 221 ? 0.814 -22.272 -27.900 1.00 81.19 221 ALA A CA 1
ATOM 1756 C C . ALA A 1 221 ? 1.430 -22.229 -29.302 1.00 81.19 221 ALA A C 1
ATOM 1758 O O . ALA A 1 221 ? 0.876 -22.800 -30.236 1.00 81.19 221 ALA A O 1
ATOM 1759 N N . GLN A 1 222 ? 2.597 -21.594 -29.454 1.00 79.38 222 GLN A N 1
ATOM 1760 C CA . GLN A 1 222 ? 3.326 -21.624 -30.721 1.00 79.38 222 GLN A CA 1
ATOM 1761 C C . GLN A 1 222 ? 4.004 -22.974 -30.992 1.00 79.38 222 GLN A C 1
ATOM 1763 O O . GLN A 1 222 ? 4.077 -23.381 -32.149 1.00 79.38 222 GLN A O 1
ATOM 1768 N N . ARG A 1 223 ? 4.522 -23.655 -29.960 1.00 82.81 223 ARG A N 1
ATOM 1769 C CA . ARG A 1 223 ? 5.184 -24.964 -30.105 1.00 82.81 223 ARG A CA 1
ATOM 1770 C C . ARG A 1 223 ? 4.191 -26.111 -30.314 1.00 82.81 223 ARG A C 1
ATOM 1772 O O . ARG A 1 223 ? 4.510 -27.042 -31.045 1.00 82.81 223 ARG A O 1
ATOM 1779 N N . HIS A 1 224 ? 2.992 -26.015 -29.734 1.00 83.50 224 HIS A N 1
ATOM 1780 C CA . HIS A 1 224 ? 1.957 -27.056 -29.773 1.00 83.50 224 HIS A CA 1
ATOM 1781 C C . HIS A 1 224 ? 0.609 -26.506 -30.267 1.00 83.50 224 HIS A C 1
ATOM 1783 O O . HIS A 1 224 ? -0.324 -26.387 -29.471 1.00 83.50 224 HIS A O 1
ATOM 1789 N N . PRO A 1 225 ? 0.465 -26.193 -31.571 1.00 78.94 225 PRO A N 1
ATOM 1790 C CA . PRO A 1 225 ? -0.747 -25.570 -32.119 1.00 78.94 225 PRO A CA 1
ATOM 1791 C C . PRO A 1 225 ? -2.024 -26.402 -31.929 1.00 78.94 225 PRO A C 1
ATOM 1793 O O . PRO A 1 225 ? -3.115 -25.847 -31.833 1.00 78.94 225 PRO A O 1
ATOM 1796 N N . ASP A 1 226 ? -1.887 -27.729 -31.856 1.00 82.44 226 ASP A N 1
ATOM 1797 C CA . ASP A 1 226 ? -3.005 -28.663 -31.681 1.00 82.44 226 ASP A CA 1
ATOM 1798 C C . ASP A 1 226 ? -3.424 -28.835 -30.208 1.00 82.44 226 ASP A C 1
ATOM 1800 O O . ASP A 1 226 ? -4.421 -29.497 -29.908 1.00 82.44 226 ASP A O 1
ATOM 1804 N N . SER A 1 227 ? -2.670 -28.257 -29.267 1.00 79.75 227 SER A N 1
ATOM 1805 C CA . SER A 1 227 ? -2.963 -28.332 -27.835 1.00 79.75 227 SER A CA 1
ATOM 1806 C C . SER A 1 227 ? -3.821 -27.156 -27.378 1.00 79.75 227 SER A C 1
ATOM 1808 O O . SER A 1 227 ? -3.554 -25.999 -27.691 1.00 79.75 227 SER A O 1
ATOM 1810 N N . GLN A 1 228 ? -4.834 -27.437 -26.557 1.00 80.06 228 GLN A N 1
ATOM 1811 C CA . GLN A 1 228 ? -5.614 -26.389 -25.901 1.00 80.06 228 GLN A CA 1
ATOM 1812 C C . GLN A 1 228 ? -4.858 -25.854 -24.687 1.00 80.06 228 GLN A C 1
ATOM 1814 O O . GLN A 1 228 ? -4.764 -26.517 -23.654 1.00 80.06 228 GLN A O 1
ATOM 1819 N N . ILE A 1 229 ? -4.326 -24.641 -24.812 1.00 80.06 229 ILE A N 1
ATOM 1820 C CA . ILE A 1 229 ? -3.546 -23.990 -23.760 1.00 80.06 229 ILE A CA 1
ATOM 1821 C C . ILE A 1 229 ? -4.337 -22.815 -23.211 1.00 80.06 229 ILE A C 1
ATOM 1823 O O . ILE A 1 229 ? -4.670 -21.877 -23.931 1.00 80.06 229 ILE A O 1
ATOM 1827 N N . ARG A 1 230 ? -4.621 -22.856 -21.909 1.00 77.50 230 ARG A N 1
ATOM 1828 C CA . ARG A 1 230 ? -5.354 -21.807 -21.201 1.00 77.50 230 ARG A CA 1
ATOM 1829 C C . ARG A 1 230 ? -4.458 -21.170 -20.145 1.00 77.50 230 ARG A C 1
ATOM 1831 O O . ARG A 1 230 ? -3.897 -21.867 -19.302 1.00 77.50 230 ARG A O 1
ATOM 1838 N N . THR A 1 231 ? -4.376 -19.841 -20.160 1.00 74.75 231 THR A N 1
ATOM 1839 C CA . THR A 1 231 ? -3.673 -19.063 -19.132 1.00 74.75 231 THR A CA 1
ATOM 1840 C C . THR A 1 231 ? -4.702 -18.378 -18.250 1.00 74.75 231 THR A C 1
ATOM 1842 O O . THR A 1 231 ? -5.496 -17.567 -18.725 1.00 74.75 231 THR A O 1
ATOM 1845 N N . VAL A 1 232 ? -4.669 -18.673 -16.952 1.00 74.12 232 VAL A N 1
ATOM 1846 C CA . VAL A 1 232 ? -5.581 -18.074 -15.973 1.00 74.12 232 VAL A CA 1
ATOM 1847 C C . VAL A 1 232 ? -4.791 -17.271 -14.956 1.00 74.12 232 VAL A C 1
ATOM 1849 O O . VAL A 1 232 ? -3.813 -17.753 -14.386 1.00 74.12 232 VAL A O 1
ATOM 1852 N N . SER A 1 233 ? -5.225 -16.032 -14.729 1.00 71.81 233 SER A N 1
ATOM 1853 C CA . SER A 1 233 ? -4.683 -15.175 -13.678 1.00 71.81 233 SER A CA 1
ATOM 1854 C C . SER A 1 233 ? -5.735 -14.949 -12.608 1.00 71.81 233 SER A C 1
ATOM 1856 O O . SER A 1 233 ? -6.811 -14.420 -12.880 1.00 71.81 233 SER A O 1
ATOM 1858 N N . ILE A 1 234 ? -5.364 -15.302 -11.381 1.00 68.31 234 ILE A N 1
ATOM 1859 C CA . ILE A 1 234 ? -6.098 -14.982 -10.152 1.00 68.31 234 ILE A CA 1
ATOM 1860 C C . ILE A 1 234 ? -5.605 -13.673 -9.509 1.00 68.31 234 ILE A C 1
ATOM 1862 O O . ILE A 1 234 ? -6.003 -13.344 -8.396 1.00 68.31 234 ILE A O 1
ATOM 1866 N N . ASP A 1 235 ? -4.694 -12.945 -10.168 1.00 64.44 235 ASP A N 1
ATOM 1867 C CA . ASP A 1 235 ? -4.232 -11.639 -9.692 1.00 64.44 235 ASP A CA 1
ATOM 1868 C C . ASP A 1 235 ? -5.376 -10.611 -9.790 1.00 64.44 235 ASP A C 1
ATOM 1870 O O . ASP A 1 235 ? -5.875 -10.380 -10.894 1.00 64.44 235 ASP A O 1
ATOM 1874 N N . PRO A 1 236 ? -5.794 -9.982 -8.673 1.00 53.09 236 PRO A N 1
ATOM 1875 C CA . PRO A 1 236 ? -6.805 -8.927 -8.682 1.00 53.09 236 PRO A CA 1
ATOM 1876 C C . PRO A 1 236 ? -6.328 -7.650 -9.398 1.00 53.09 236 PRO A C 1
ATOM 1878 O O . PRO A 1 236 ? -7.130 -6.815 -9.813 1.00 53.09 236 PRO A O 1
ATOM 1881 N N . ALA A 1 237 ? -5.022 -7.431 -9.554 1.00 53.44 237 ALA A N 1
ATOM 1882 C CA . ALA A 1 237 ? -4.571 -6.358 -10.432 1.00 53.44 237 ALA A CA 1
ATOM 1883 C C . ALA A 1 237 ? -4.848 -6.735 -11.900 1.00 53.44 237 ALA A C 1
ATOM 1885 O O . ALA A 1 237 ? -4.656 -7.884 -12.284 1.00 53.44 237 ALA A O 1
ATOM 1886 N N . HIS A 1 238 ? -5.285 -5.776 -12.732 1.00 53.09 238 HIS A N 1
ATOM 1887 C CA . HIS A 1 238 ? -5.630 -5.933 -14.163 1.00 53.09 238 HIS A CA 1
ATOM 1888 C C . HIS A 1 238 ? -4.443 -6.350 -15.078 1.00 53.09 238 HIS A C 1
ATOM 1890 O O . HIS A 1 238 ? -4.388 -5.998 -16.255 1.00 53.09 238 HIS A O 1
ATOM 1896 N N . SER A 1 239 ? -3.492 -7.125 -14.564 1.00 50.66 239 SER A N 1
ATOM 1897 C CA . SER A 1 239 ? -2.190 -7.455 -15.133 1.00 50.66 239 SER A CA 1
ATOM 1898 C C . SER A 1 239 ? -2.253 -8.203 -16.480 1.00 50.66 239 SER A C 1
ATOM 1900 O O . SER A 1 239 ? -1.404 -7.950 -17.325 1.00 50.66 239 SER A O 1
ATOM 1902 N N . LEU A 1 240 ? -3.246 -9.078 -16.728 1.00 44.81 240 LEU A N 1
ATOM 1903 C CA . LEU A 1 240 ? -3.454 -9.715 -18.055 1.00 44.81 240 LEU A CA 1
ATOM 1904 C C . LEU A 1 240 ? -4.563 -9.072 -18.895 1.00 44.81 240 LEU A C 1
ATOM 1906 O O . LEU A 1 240 ? -4.562 -9.208 -20.114 1.00 44.81 240 LEU A O 1
ATOM 1910 N N . GLY A 1 241 ? -5.527 -8.409 -18.248 1.00 41.59 241 GLY A N 1
ATOM 1911 C CA . GLY A 1 241 ? -6.697 -7.826 -18.910 1.00 41.59 241 GLY A CA 1
ATOM 1912 C C . GLY A 1 241 ? -6.467 -6.417 -19.460 1.00 41.59 241 GLY A C 1
ATOM 1913 O O . GLY A 1 241 ? -7.278 -5.936 -20.247 1.00 41.59 241 GLY A O 1
ATOM 1914 N N . SER A 1 242 ? -5.381 -5.747 -19.062 1.00 44.62 242 SER A N 1
ATOM 1915 C CA . SER A 1 242 ? -4.953 -4.503 -19.698 1.00 44.62 242 SER A CA 1
ATOM 1916 C C . SER A 1 242 ? -4.574 -4.804 -21.149 1.00 44.62 242 SER A C 1
ATOM 1918 O O . SER A 1 242 ? -3.640 -5.567 -21.392 1.00 44.62 242 SER A O 1
ATOM 1920 N N . ASN A 1 243 ? -5.275 -4.183 -22.105 1.00 38.88 243 ASN A N 1
ATOM 1921 C CA . ASN A 1 243 ? -5.117 -4.327 -23.566 1.00 38.88 243 ASN A CA 1
ATOM 1922 C C . ASN A 1 243 ? -3.674 -4.153 -24.103 1.00 38.88 243 ASN A C 1
ATOM 1924 O O . ASN A 1 243 ? -3.441 -4.289 -25.299 1.00 38.88 243 ASN A O 1
ATOM 1928 N N . SER A 1 244 ? -2.711 -3.826 -23.242 1.00 42.44 244 SER A N 1
ATOM 1929 C CA . SER A 1 244 ? -1.306 -3.582 -23.546 1.00 42.44 244 SER A CA 1
ATOM 1930 C C . SER A 1 244 ? -0.380 -4.799 -23.412 1.00 42.44 244 SER A C 1
ATOM 1932 O O . SER A 1 244 ? 0.686 -4.782 -24.018 1.00 42.44 244 SER A O 1
ATOM 1934 N N . VAL A 1 245 ? -0.729 -5.841 -22.644 1.00 47.28 245 VAL A N 1
ATOM 1935 C CA . VAL A 1 245 ? 0.221 -6.947 -22.362 1.00 47.28 245 VAL A CA 1
ATOM 1936 C C . VAL A 1 245 ? 0.096 -8.097 -23.369 1.00 47.28 245 VAL A C 1
ATOM 1938 O O . VAL A 1 245 ? 1.075 -8.779 -23.661 1.00 47.28 245 VAL A O 1
ATOM 1941 N N . VAL A 1 246 ? -1.098 -8.315 -23.927 1.00 50.00 246 VAL A N 1
ATOM 1942 C CA . VAL A 1 246 ? -1.434 -9.525 -24.690 1.00 50.00 246 VAL A CA 1
ATOM 1943 C C . VAL A 1 246 ? -2.359 -9.146 -25.861 1.00 50.00 246 VAL A C 1
ATOM 1945 O O . VAL A 1 246 ? -3.560 -8.976 -25.650 1.00 50.00 246 VAL A O 1
ATOM 1948 N N . PRO A 1 247 ? -1.849 -8.971 -27.097 1.00 53.59 247 PRO A N 1
ATOM 1949 C CA . PRO A 1 247 ? -2.692 -8.654 -28.253 1.00 53.59 247 PRO A CA 1
ATOM 1950 C C . PRO A 1 247 ? -3.608 -9.841 -28.569 1.00 53.59 247 PRO A C 1
ATOM 1952 O O . PRO A 1 247 ? -3.117 -10.853 -29.058 1.00 53.59 247 PRO A O 1
ATOM 1955 N N . ARG A 1 248 ? -4.917 -9.743 -28.289 1.00 52.12 248 ARG A N 1
ATOM 1956 C CA . ARG A 1 248 ? -5.891 -10.853 -28.433 1.00 52.12 248 ARG A CA 1
ATOM 1957 C C . ARG A 1 248 ? -5.865 -11.503 -29.817 1.00 52.12 248 ARG A C 1
ATOM 1959 O O . ARG A 1 248 ? -5.983 -12.717 -29.932 1.00 52.12 248 ARG A O 1
ATOM 1966 N N . ASP A 1 249 ? -5.610 -10.701 -30.840 1.00 53.75 249 ASP A N 1
ATOM 1967 C CA . ASP A 1 249 ? -5.518 -11.093 -32.248 1.00 53.75 249 ASP A CA 1
ATOM 1968 C C . ASP A 1 249 ? -4.380 -12.093 -32.516 1.00 53.75 249 ASP A C 1
ATOM 1970 O O . ASP A 1 249 ? -4.396 -12.816 -33.508 1.00 53.75 249 ASP A O 1
ATOM 1974 N N . LYS A 1 250 ? -3.383 -12.144 -31.624 1.00 48.31 250 LYS A N 1
ATOM 1975 C CA . LYS A 1 250 ? -2.248 -13.066 -31.703 1.00 48.31 250 LYS A CA 1
ATOM 1976 C C . LYS A 1 250 ? -2.475 -14.381 -30.942 1.00 48.31 250 LYS A C 1
ATOM 1978 O O . LYS A 1 250 ? -1.649 -15.274 -31.077 1.00 48.31 250 LYS A O 1
ATOM 1983 N N . PHE A 1 251 ? -3.578 -14.534 -30.199 1.00 55.31 251 PHE A N 1
ATOM 1984 C CA . PHE A 1 251 ? -3.900 -15.725 -29.394 1.00 55.31 251 PHE A CA 1
ATOM 1985 C C . PHE A 1 251 ? -5.119 -16.500 -29.942 1.00 55.31 251 PHE A C 1
ATOM 1987 O O . PHE A 1 251 ? -6.125 -16.628 -29.237 1.00 55.31 251 PHE A O 1
ATOM 1994 N N . PRO A 1 252 ? -5.088 -17.044 -31.175 1.00 45.25 252 PRO A N 1
ATOM 1995 C CA . PRO A 1 252 ? -6.184 -17.863 -31.683 1.00 45.25 252 PRO A CA 1
ATOM 1996 C C . PRO A 1 252 ? -6.163 -19.232 -30.980 1.00 45.25 252 PRO A C 1
ATOM 1998 O O . PRO A 1 252 ? -5.536 -20.171 -31.449 1.00 45.25 252 PRO A O 1
ATOM 2001 N N . GLY A 1 253 ? -6.796 -19.327 -29.809 1.00 45.50 253 GLY A N 1
ATOM 2002 C CA . GLY A 1 253 ? -6.932 -20.569 -29.033 1.00 45.50 253 GLY A CA 1
ATOM 2003 C C . GLY A 1 253 ? -6.622 -20.437 -27.542 1.00 45.50 253 GLY A C 1
ATOM 2004 O O . GLY A 1 253 ? -7.089 -21.261 -26.759 1.00 45.50 253 GLY A O 1
ATOM 2005 N N . ALA A 1 254 ? -5.902 -19.388 -27.124 1.00 47.78 254 ALA A N 1
ATOM 2006 C CA . ALA A 1 254 ? -5.656 -19.145 -25.707 1.00 47.78 254 ALA A CA 1
ATOM 2007 C C . ALA A 1 254 ? -6.776 -18.290 -25.112 1.00 47.78 254 ALA A C 1
ATOM 2009 O O . ALA A 1 254 ? -6.923 -17.106 -25.419 1.00 47.78 254 ALA A O 1
ATOM 2010 N N . GLU A 1 255 ? -7.564 -18.891 -24.231 1.00 53.06 255 GLU A N 1
ATOM 2011 C CA . GLU A 1 255 ? -8.568 -18.161 -23.472 1.00 53.06 255 GLU A CA 1
ATOM 2012 C C . GLU A 1 255 ? -7.908 -17.515 -22.250 1.00 53.06 255 GLU A C 1
ATOM 2014 O O . GLU A 1 255 ? -7.464 -18.198 -21.325 1.00 53.06 255 GLU A O 1
ATOM 2019 N N . VAL A 1 256 ? -7.815 -16.184 -22.251 1.00 54.31 256 VAL A N 1
ATOM 2020 C CA . VAL A 1 256 ? -7.397 -15.427 -21.067 1.00 54.31 256 VAL A CA 1
ATOM 2021 C C . VAL A 1 256 ? -8.617 -15.247 -20.178 1.00 54.31 256 VAL A C 1
ATOM 2023 O O . VAL A 1 256 ? -9.424 -14.339 -20.377 1.00 54.31 256 VAL A O 1
ATOM 2026 N N . VAL A 1 257 ? -8.743 -16.115 -19.179 1.00 51.12 257 VAL A N 1
ATOM 2027 C CA . VAL A 1 257 ? -9.762 -15.962 -18.140 1.00 51.12 257 VAL A CA 1
ATOM 2028 C C . VAL A 1 257 ? -9.188 -15.042 -17.069 1.00 51.12 257 VAL A C 1
ATOM 2030 O O . VAL A 1 257 ? -8.379 -15.448 -16.230 1.00 51.12 257 VAL A O 1
ATOM 2033 N N . CYS A 1 258 ? -9.575 -13.770 -17.122 1.00 51.19 258 CYS A N 1
ATOM 2034 C CA . CYS A 1 258 ? -9.405 -12.870 -15.990 1.00 51.19 258 CYS A CA 1
ATOM 2035 C C . CYS A 1 258 ? -10.555 -13.124 -15.027 1.00 51.19 258 CYS A C 1
ATOM 2037 O O . CYS A 1 258 ? -11.715 -12.919 -15.387 1.00 51.19 258 CYS A O 1
ATOM 2039 N N . MET A 1 259 ? -10.243 -13.541 -13.803 1.00 49.19 259 MET A N 1
ATOM 2040 C CA . MET A 1 259 ? -11.265 -13.544 -12.771 1.00 49.19 259 MET A CA 1
ATOM 2041 C C . MET A 1 259 ? -11.862 -12.146 -12.612 1.00 49.19 259 MET A C 1
ATOM 2043 O O . MET A 1 259 ? -11.112 -11.163 -12.631 1.00 49.19 259 MET A O 1
ATOM 2047 N N . PRO A 1 260 ? -13.185 -12.031 -12.403 1.00 45.72 260 PRO A N 1
ATOM 2048 C CA . PRO A 1 260 ? -13.731 -10.792 -11.883 1.00 45.72 260 PRO A CA 1
ATOM 2049 C C . PRO A 1 260 ? -12.988 -10.438 -10.594 1.00 45.72 260 PRO A C 1
ATOM 2051 O O . PRO A 1 260 ? -12.611 -11.322 -9.823 1.00 45.72 260 PRO A O 1
ATOM 2054 N N . MET A 1 261 ? -12.772 -9.142 -10.376 1.00 42.53 261 MET A N 1
ATOM 2055 C CA . MET A 1 261 ? -12.225 -8.612 -9.132 1.00 42.53 261 MET A CA 1
ATOM 2056 C C . MET A 1 261 ? -13.110 -9.052 -7.966 1.00 42.53 261 MET A C 1
ATOM 2058 O O . MET A 1 261 ? -14.090 -8.393 -7.629 1.00 42.53 261 MET A O 1
ATOM 2062 N N . LEU A 1 262 ? -12.777 -10.189 -7.361 1.00 43.97 262 LEU A N 1
ATOM 2063 C CA . LEU A 1 262 ? -13.332 -10.584 -6.084 1.00 43.97 262 LEU A CA 1
ATOM 2064 C C . LEU A 1 262 ? -12.749 -9.599 -5.065 1.00 43.97 262 LEU A C 1
ATOM 2066 O O . LEU A 1 262 ? -11.522 -9.458 -4.996 1.00 43.97 262 LEU A O 1
ATOM 2070 N N . PRO A 1 263 ? -13.586 -8.857 -4.314 1.00 42.25 263 PRO A N 1
ATOM 2071 C CA . PRO A 1 263 ? -13.105 -8.019 -3.231 1.00 42.25 263 PRO A CA 1
ATOM 2072 C C . PRO A 1 263 ? -12.082 -8.788 -2.394 1.00 42.25 263 PRO A C 1
ATOM 2074 O O . PRO A 1 263 ? -12.315 -9.946 -2.051 1.00 42.25 263 PRO A O 1
ATOM 2077 N N . ARG A 1 264 ? -10.966 -8.150 -2.010 1.00 43.44 264 ARG A N 1
ATOM 2078 C CA . ARG A 1 264 ? -9.968 -8.770 -1.109 1.00 43.44 264 ARG A CA 1
ATOM 2079 C C . ARG A 1 264 ? -10.578 -9.236 0.234 1.00 43.44 264 ARG A C 1
ATOM 2081 O O . ARG A 1 264 ? -9.882 -9.864 1.016 1.00 43.44 264 ARG A O 1
ATOM 2088 N N . SER A 1 265 ? -11.837 -8.885 0.520 1.00 40.91 265 SER A N 1
ATOM 2089 C CA . SER A 1 265 ? -12.645 -9.340 1.658 1.00 40.91 265 SER A CA 1
ATOM 2090 C C . SER A 1 265 ? -13.325 -10.703 1.463 1.00 40.91 265 SER A C 1
ATOM 2092 O O . SER A 1 265 ? -13.856 -11.234 2.430 1.00 40.91 265 SER A O 1
ATOM 2094 N N . ILE A 1 266 ? -13.342 -11.269 0.252 1.00 46.34 266 ILE A N 1
ATOM 2095 C CA . ILE A 1 266 ? -13.845 -12.629 0.023 1.00 46.34 266 ILE A CA 1
ATOM 2096 C C . ILE A 1 266 ? -12.830 -13.617 0.586 1.00 46.34 266 ILE A C 1
ATOM 2098 O O . ILE A 1 266 ? -11.635 -13.487 0.313 1.00 46.34 266 ILE A O 1
ATOM 2102 N N . GLU A 1 267 ? -13.305 -14.597 1.358 1.00 48.19 267 GLU A N 1
ATOM 2103 C CA . GLU A 1 267 ? -12.429 -15.587 1.977 1.00 48.19 267 GLU A CA 1
ATOM 2104 C C . GLU A 1 267 ? -11.547 -16.293 0.935 1.00 48.19 267 GLU A C 1
ATOM 2106 O O . GLU A 1 267 ? -12.042 -16.660 -0.138 1.00 48.19 267 GLU A O 1
ATOM 2111 N N . PRO A 1 268 ? -10.258 -16.547 1.239 1.00 44.47 268 PRO A N 1
ATOM 2112 C CA . PRO A 1 268 ? -9.334 -17.183 0.301 1.00 44.47 268 PRO A CA 1
ATOM 2113 C C . PRO A 1 268 ? -9.875 -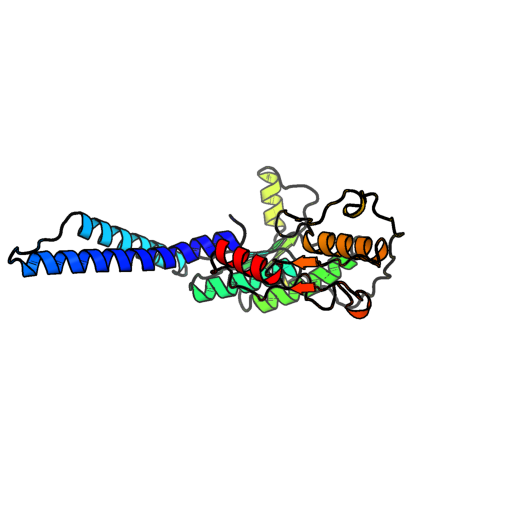18.489 -0.289 1.00 44.47 268 PRO A C 1
ATOM 2115 O O . PRO A 1 268 ? -9.666 -18.773 -1.465 1.00 44.47 268 PRO A O 1
ATOM 2118 N N . MET A 1 269 ? -10.617 -19.265 0.505 1.00 48.84 269 MET A N 1
ATOM 2119 C CA . MET A 1 269 ? -11.202 -20.528 0.060 1.00 48.84 269 MET A CA 1
ATOM 2120 C C . MET A 1 269 ? -12.335 -20.331 -0.954 1.00 48.84 269 MET A C 1
ATOM 2122 O O . MET A 1 269 ? -12.455 -21.112 -1.892 1.00 48.84 269 MET A O 1
ATOM 2126 N N . GLU A 1 270 ? -13.132 -19.274 -0.818 1.00 50.12 270 GLU A N 1
ATOM 2127 C CA . GLU A 1 270 ? -14.190 -18.931 -1.774 1.00 50.12 270 GLU A CA 1
ATOM 2128 C C . GLU A 1 270 ? -13.609 -18.355 -3.072 1.00 50.12 270 GLU A C 1
ATOM 2130 O O . GLU A 1 270 ? -14.104 -18.660 -4.156 1.00 50.12 270 GLU A O 1
ATOM 2135 N N . GLN A 1 271 ? -12.492 -17.620 -2.996 1.00 49.75 271 GLN A N 1
ATOM 2136 C CA . GLN A 1 271 ? -11.731 -17.220 -4.188 1.00 49.75 271 GLN A CA 1
ATOM 2137 C C . GLN A 1 271 ? -11.173 -18.444 -4.932 1.00 49.75 271 GLN A C 1
ATOM 2139 O O . GLN A 1 271 ? -11.284 -18.529 -6.155 1.00 49.75 271 GLN A O 1
ATOM 2144 N N . ILE A 1 272 ? -10.633 -19.429 -4.202 1.00 51.22 272 ILE A N 1
ATOM 2145 C CA . ILE A 1 272 ? -10.132 -20.691 -4.771 1.00 51.22 272 ILE A CA 1
ATOM 2146 C C . ILE A 1 272 ? -11.271 -21.528 -5.369 1.00 51.22 272 ILE A C 1
ATOM 2148 O O . ILE A 1 272 ? -11.117 -22.049 -6.470 1.00 51.22 272 ILE A O 1
ATOM 2152 N N . LYS A 1 273 ? -12.426 -21.643 -4.701 1.00 54.34 273 LYS A N 1
ATOM 2153 C CA . LYS A 1 273 ? -13.605 -22.347 -5.241 1.00 54.34 273 LYS A CA 1
ATOM 2154 C C . LYS A 1 273 ? -14.158 -21.661 -6.488 1.00 54.34 273 LYS A C 1
ATOM 2156 O O . LYS A 1 273 ? -14.465 -22.335 -7.466 1.00 54.34 273 LYS A O 1
ATOM 2161 N N . GLY A 1 274 ? -14.230 -20.329 -6.482 1.00 55.97 274 GLY A N 1
ATOM 2162 C CA . GLY A 1 274 ? -14.569 -19.544 -7.668 1.00 55.97 274 GLY A CA 1
ATOM 2163 C C . GLY A 1 274 ? -13.597 -19.801 -8.822 1.00 55.97 274 GLY A C 1
ATOM 2164 O O . GLY A 1 274 ? -14.027 -19.889 -9.968 1.00 55.97 274 GLY A O 1
ATOM 2165 N N . ALA A 1 275 ? -12.307 -19.999 -8.519 1.00 51.59 275 ALA A N 1
ATOM 2166 C CA . ALA A 1 275 ? -11.299 -20.380 -9.510 1.00 51.59 275 ALA A CA 1
ATOM 2167 C C . ALA A 1 275 ? -11.531 -21.770 -10.053 1.00 51.59 275 ALA A C 1
ATOM 2169 O O . ALA A 1 275 ? -11.541 -21.949 -11.265 1.00 51.59 275 ALA A O 1
ATOM 2170 N N . ALA A 1 276 ? -11.752 -22.732 -9.162 1.00 51.50 276 ALA A N 1
ATOM 2171 C CA . ALA A 1 276 ? -12.000 -24.111 -9.531 1.00 51.50 276 ALA A CA 1
ATOM 2172 C C . ALA A 1 276 ? -13.220 -24.229 -10.456 1.00 51.50 276 ALA A C 1
ATOM 2174 O O . ALA A 1 276 ? -13.097 -24.838 -11.508 1.00 51.50 276 ALA A O 1
ATOM 2175 N N . ASN A 1 277 ? -14.335 -23.564 -10.140 1.00 56.69 277 ASN A N 1
ATOM 2176 C CA . ASN A 1 277 ? -15.553 -23.584 -10.965 1.00 56.69 277 ASN A CA 1
ATOM 2177 C C . ASN A 1 277 ? -15.393 -22.926 -12.349 1.00 56.69 277 ASN A C 1
ATOM 2179 O O . ASN A 1 277 ? -16.204 -23.165 -13.236 1.00 56.69 277 ASN A O 1
ATOM 2183 N N . TYR A 1 278 ? -14.406 -22.043 -12.526 1.00 53.72 278 TYR A N 1
ATOM 2184 C CA . TYR A 1 278 ? -14.086 -21.435 -13.825 1.00 53.72 278 TYR A CA 1
ATOM 2185 C C . TYR A 1 278 ? -13.058 -22.253 -14.624 1.00 53.72 278 TYR A C 1
ATOM 2187 O O . TYR A 1 278 ? -12.926 -22.078 -15.837 1.00 53.72 278 TYR A O 1
ATOM 2195 N N . LEU A 1 279 ? -12.281 -23.093 -13.937 1.00 49.38 279 LEU A N 1
ATOM 2196 C CA . LEU A 1 279 ? -11.170 -23.864 -14.493 1.00 49.38 279 LEU A CA 1
ATOM 2197 C C . LEU A 1 279 ? -11.558 -25.299 -14.868 1.00 49.38 279 LEU A C 1
ATOM 2199 O O . LEU A 1 279 ? -10.958 -25.839 -15.799 1.00 49.38 279 LEU A O 1
ATOM 2203 N N . PHE A 1 280 ? -12.513 -25.893 -14.151 1.00 51.91 280 PHE A N 1
ATOM 2204 C CA . PHE A 1 280 ? -12.970 -27.281 -14.268 1.00 51.91 280 PHE A CA 1
ATOM 2205 C C . PHE A 1 280 ? -14.475 -27.340 -14.528 1.00 51.91 280 PHE A C 1
ATOM 2207 O O . PHE A 1 280 ? -14.892 -28.288 -15.229 1.00 51.91 280 PHE A O 1
#

pLDDT: mean 75.68, std 16.34, range [38.88, 95.88]